Protein AF-A0A0S8FYS2-F1 (afdb_monomer_lite)

Organism: NCBI:txid1703774

pLDDT: mean 72.85, std 18.59, range [42.19, 98.19]

Radius of gyration: 43.65 Å; chains: 1; bounding box: 97×33×120 Å

Foldseek 3Di:
DFDFQFQPGKFWFQFFQVPPDPQKDFDCLQAQAFDDDDPDPDDDDDDDFDWDKDWDFDWDDWDKDWDADAWDQDDDDDDDDDDDPDDDFDGDTWGWDIDIWDIDTWGWDTDIDTWDGDPQAFKAWATGIMGGNDGGFFAWANIKDFDPDPAFFPQKHFAVPPPHHHPPRHGYGHHHVSGHTGDIDGDQKDFIDWDFDFTFTPDDDIDWDFRDWGPDWGDDPDDDTDGDDGDRDDTDDDDDDRDDTPGDDIDGDDMDGSDDDDDDTTMMGRNNNGRHHRD

Structure (mmCIF, N/CA/C/O backbone):
data_AF-A0A0S8FYS2-F1
#
_entry.id   AF-A0A0S8FYS2-F1
#
loop_
_atom_site.group_PDB
_atom_site.id
_atom_site.type_symbol
_atom_site.label_atom_id
_atom_site.label_alt_id
_atom_site.label_comp_id
_atom_site.label_asym_id
_atom_site.label_entity_id
_atom_site.label_seq_id
_atom_site.pdbx_PDB_ins_code
_atom_site.Cartn_x
_atom_site.Cartn_y
_atom_site.Cartn_z
_atom_sit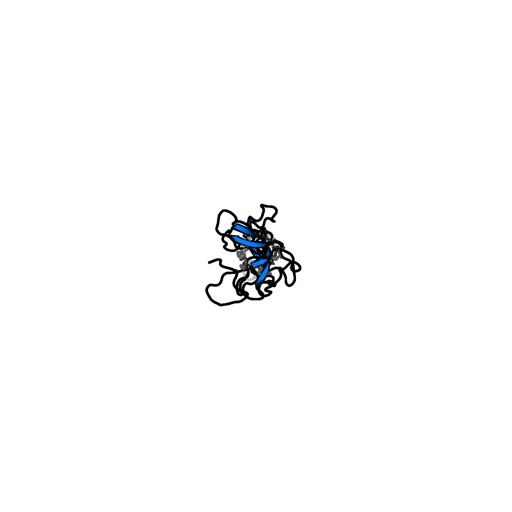e.occupancy
_atom_site.B_iso_or_equiv
_atom_site.auth_seq_id
_atom_site.auth_comp_id
_atom_site.auth_asym_id
_atom_site.auth_atom_id
_atom_site.pdbx_PDB_model_num
ATOM 1 N N . MET A 1 1 ? -32.074 6.984 21.075 1.00 46.22 1 MET A N 1
ATOM 2 C CA . MET A 1 1 ? -31.826 5.604 21.541 1.00 46.22 1 MET A CA 1
ATOM 3 C C . MET A 1 1 ? -30.323 5.420 21.499 1.00 46.22 1 MET A C 1
ATOM 5 O O . MET A 1 1 ? -29.725 5.932 20.567 1.00 46.22 1 MET A O 1
ATOM 9 N N . ALA A 1 2 ? -29.702 4.835 22.520 1.00 51.28 2 ALA A N 1
ATOM 10 C CA . ALA A 1 2 ? -28.255 4.618 22.503 1.00 51.28 2 ALA A CA 1
ATOM 11 C C . ALA A 1 2 ? -27.958 3.474 21.522 1.00 51.28 2 ALA A C 1
ATOM 13 O O . ALA A 1 2 ? -28.489 2.378 21.695 1.00 51.28 2 ALA A O 1
ATOM 14 N N . HIS A 1 3 ? -27.218 3.759 20.452 1.00 64.88 3 HIS A N 1
ATOM 15 C CA . HIS A 1 3 ? -26.936 2.800 19.388 1.00 64.88 3 HIS A CA 1
ATOM 16 C C . HIS A 1 3 ? -25.651 2.040 19.734 1.00 64.88 3 HIS A C 1
ATOM 18 O O . HIS A 1 3 ? -24.562 2.593 19.633 1.00 64.88 3 HIS A O 1
ATOM 24 N N . ALA A 1 4 ? -25.800 0.802 20.205 1.00 82.75 4 ALA A N 1
ATOM 25 C CA . ALA A 1 4 ? -24.701 -0.128 20.452 1.00 82.75 4 ALA A CA 1
ATOM 26 C C . ALA A 1 4 ? -24.109 -0.660 19.133 1.00 82.75 4 ALA A C 1
ATOM 28 O O . ALA A 1 4 ? -24.737 -0.552 18.077 1.00 82.75 4 ALA A O 1
ATOM 29 N N . VAL A 1 5 ? -22.916 -1.256 19.194 1.00 84.06 5 VAL A N 1
ATOM 30 C CA . VAL A 1 5 ? -22.348 -2.018 18.079 1.00 84.06 5 VAL A CA 1
ATOM 31 C C . VAL A 1 5 ? -23.194 -3.281 17.901 1.00 84.06 5 VAL A C 1
ATOM 33 O O . VAL A 1 5 ? -23.252 -4.093 18.830 1.00 84.06 5 VAL A O 1
ATOM 36 N N . PRO A 1 6 ? -23.864 -3.467 16.750 1.00 85.00 6 PRO A N 1
ATOM 37 C CA . PRO A 1 6 ? -24.673 -4.657 16.516 1.00 85.00 6 PRO A CA 1
ATOM 38 C C . PRO A 1 6 ? -23.793 -5.908 16.433 1.00 85.00 6 PRO A C 1
ATOM 40 O O . PRO A 1 6 ? -22.594 -5.801 16.182 1.00 85.00 6 PRO A O 1
ATOM 43 N N . THR A 1 7 ? -24.373 -7.104 16.565 1.00 85.50 7 THR A N 1
ATOM 44 C CA . THR A 1 7 ? -23.622 -8.378 16.438 1.00 85.50 7 THR A CA 1
ATOM 45 C C . THR A 1 7 ? -22.828 -8.487 15.124 1.00 85.50 7 THR A C 1
ATOM 47 O O . THR A 1 7 ? -21.744 -9.071 15.083 1.00 85.50 7 THR A O 1
ATOM 50 N N . ASP A 1 8 ? -23.318 -7.856 14.056 1.00 84.12 8 ASP A N 1
ATOM 51 C CA . ASP A 1 8 ? -22.654 -7.829 12.748 1.00 84.12 8 ASP A CA 1
ATOM 52 C C . ASP A 1 8 ? -21.673 -6.653 12.578 1.00 84.12 8 ASP A C 1
ATOM 54 O O . ASP A 1 8 ? -20.997 -6.542 11.555 1.00 84.12 8 ASP A O 1
ATOM 58 N N . GLY A 1 9 ? -21.560 -5.787 13.587 1.00 87.75 9 GLY A N 1
ATOM 59 C CA . GLY A 1 9 ? -20.628 -4.668 13.629 1.00 87.75 9 GLY A CA 1
ATOM 60 C C . GLY A 1 9 ? -19.186 -5.112 13.869 1.00 87.75 9 GLY A C 1
ATOM 61 O O . GLY A 1 9 ? -18.921 -6.205 14.379 1.00 87.75 9 GLY A O 1
ATOM 62 N N . ARG A 1 10 ? -18.239 -4.259 13.470 1.00 93.06 10 ARG A N 1
ATOM 63 C CA . ARG A 1 10 ? -16.796 -4.475 13.620 1.00 93.06 10 ARG A CA 1
ATOM 64 C C . ARG A 1 10 ? -16.147 -3.270 14.270 1.00 93.06 10 ARG A C 1
ATOM 66 O O . ARG A 1 10 ? -16.532 -2.140 13.988 1.00 93.06 10 ARG A O 1
ATOM 73 N N . VAL A 1 11 ? -15.176 -3.537 15.133 1.00 94.81 11 VAL A N 1
ATOM 74 C CA . VAL A 1 11 ? -14.424 -2.521 15.874 1.00 94.81 11 VAL A CA 1
ATOM 75 C C . VAL A 1 11 ? -12.934 -2.791 15.703 1.00 94.81 11 VAL A C 1
ATOM 77 O O . VAL A 1 11 ? -12.518 -3.947 15.586 1.00 94.81 11 VAL A O 1
ATOM 80 N N . PHE A 1 12 ? -12.131 -1.731 15.669 1.00 96.19 12 PHE A N 1
ATOM 81 C CA . PHE A 1 12 ? -10.683 -1.843 15.568 1.00 96.19 12 PHE A CA 1
ATOM 82 C C . PHE A 1 12 ? -10.067 -2.020 16.955 1.00 96.19 12 PHE A C 1
ATOM 84 O O . PHE A 1 12 ? -10.311 -1.238 17.871 1.00 96.19 12 PHE A O 1
ATOM 91 N N . TRP A 1 13 ? -9.237 -3.044 17.104 1.00 97.06 13 TRP A N 1
ATOM 92 C CA . TRP A 1 13 ? -8.490 -3.325 18.319 1.00 97.06 13 TRP A CA 1
ATOM 93 C C . TRP A 1 13 ? -6.993 -3.254 18.024 1.00 97.06 13 TRP A C 1
ATOM 95 O O . TRP A 1 13 ? -6.408 -4.151 17.419 1.00 97.06 13 TRP A O 1
ATOM 105 N N . ILE A 1 14 ? -6.371 -2.150 18.427 1.00 94.50 14 ILE A N 1
ATOM 106 C CA . ILE A 1 14 ? -4.949 -1.848 18.187 1.00 94.50 14 ILE A CA 1
ATOM 107 C C . ILE A 1 14 ? -4.017 -2.434 19.259 1.00 94.50 14 ILE A C 1
ATOM 109 O O . ILE A 1 14 ? -2.806 -2.257 19.195 1.00 94.50 14 ILE A O 1
ATOM 113 N N . ASN A 1 15 ? -4.579 -3.141 20.238 1.00 94.88 15 ASN A N 1
ATOM 114 C CA . ASN A 1 15 ? -3.849 -3.764 21.335 1.00 94.88 15 ASN A CA 1
ATOM 115 C C . ASN A 1 15 ? -3.544 -5.247 21.039 1.00 94.88 15 ASN A C 1
ATOM 117 O O . ASN A 1 15 ? -3.760 -5.758 19.936 1.00 94.88 15 ASN A O 1
ATOM 121 N N . THR A 1 16 ? -3.022 -5.959 22.038 1.00 96.81 16 THR A N 1
ATOM 122 C CA . THR A 1 16 ? -2.652 -7.374 21.892 1.00 96.81 16 THR A CA 1
ATOM 123 C C . THR A 1 16 ? -3.871 -8.279 21.699 1.00 96.81 16 THR A C 1
ATOM 125 O O . THR A 1 16 ? -4.954 -8.015 22.229 1.00 96.81 16 THR A O 1
ATOM 128 N N . ALA A 1 17 ? -3.689 -9.401 21.003 1.00 96.75 17 ALA A N 1
ATOM 129 C CA . ALA A 1 17 ? -4.718 -10.429 20.853 1.00 96.75 17 ALA A CA 1
ATOM 130 C C . ALA A 1 17 ? -5.109 -11.047 22.207 1.00 96.75 17 ALA A C 1
ATOM 132 O O . ALA A 1 17 ? -6.263 -11.410 22.425 1.00 96.75 17 ALA A O 1
ATOM 133 N N . ALA A 1 18 ? -4.160 -11.129 23.144 1.00 96.56 18 ALA A N 1
ATOM 134 C CA . ALA A 1 18 ? -4.396 -11.648 24.490 1.00 96.56 18 ALA A CA 1
ATOM 135 C C . ALA A 1 18 ? -5.250 -10.715 25.365 1.00 96.56 18 ALA A C 1
ATOM 137 O O . ALA A 1 18 ? -5.841 -11.173 26.341 1.00 96.56 18 ALA A O 1
ATOM 138 N N . SER A 1 19 ? -5.313 -9.424 25.028 1.00 96.56 19 SER A N 1
ATOM 139 C CA . SER A 1 19 ? -6.093 -8.422 25.756 1.00 96.56 19 SER A CA 1
ATOM 140 C C . SER A 1 19 ? -7.457 -8.145 25.127 1.00 96.56 19 SER A C 1
ATOM 142 O O . SER A 1 19 ? -8.108 -7.194 25.549 1.00 96.56 19 SER A O 1
ATOM 144 N N . ILE A 1 20 ? -7.894 -8.935 24.136 1.00 96.81 20 ILE A N 1
ATOM 145 C CA . ILE A 1 20 ? -9.235 -8.782 23.559 1.00 96.81 20 ILE A CA 1
ATOM 146 C C . ILE A 1 20 ? -10.281 -8.870 24.693 1.00 96.81 20 ILE A C 1
ATOM 148 O O . ILE A 1 20 ? -10.263 -9.835 25.466 1.00 96.81 20 ILE A O 1
ATOM 152 N N . PRO A 1 21 ? -11.176 -7.873 24.818 1.00 96.19 21 PRO A N 1
ATOM 153 C CA . PRO A 1 21 ? -12.160 -7.814 25.893 1.00 96.19 21 PRO A CA 1
ATOM 154 C C . PRO A 1 21 ? -13.127 -9.003 25.895 1.00 96.19 21 PRO A C 1
ATOM 156 O O . PRO A 1 21 ? -13.456 -9.579 24.859 1.00 96.19 21 PRO A O 1
ATOM 159 N N . SER A 1 22 ? -13.645 -9.354 27.073 1.00 94.81 22 SER A N 1
ATOM 160 C CA . SER A 1 22 ? -14.624 -10.439 27.195 1.00 94.81 22 SER A CA 1
ATOM 161 C C . SER A 1 22 ? -15.910 -10.135 26.417 1.00 94.81 22 SER A C 1
ATOM 163 O O . SER A 1 22 ? -16.465 -9.041 26.512 1.00 94.81 22 SER A O 1
ATOM 165 N N . GLY A 1 23 ? -16.421 -11.126 25.683 1.00 93.88 23 GLY A N 1
ATOM 166 C CA . GLY A 1 23 ? -17.602 -10.964 24.834 1.00 93.88 23 GLY A CA 1
ATOM 167 C C . GLY A 1 23 ? -17.292 -10.417 23.440 1.00 93.88 23 GLY A C 1
ATOM 168 O O . GLY A 1 23 ? -18.235 -10.100 22.711 1.00 93.88 23 GLY A O 1
ATOM 169 N N . TRP A 1 24 ? -16.007 -10.313 23.096 1.00 96.19 24 TRP A N 1
ATOM 170 C CA . TRP A 1 24 ? -15.505 -9.994 21.772 1.00 96.19 24 TRP A CA 1
ATOM 171 C C . TRP A 1 24 ? -14.557 -11.087 21.288 1.00 96.19 24 TRP A C 1
ATOM 173 O O . TRP A 1 24 ? -13.750 -11.618 22.050 1.00 96.19 24 TRP A O 1
ATOM 183 N N . SER A 1 25 ? -14.602 -11.348 19.987 1.00 96.06 25 SER A N 1
ATOM 184 C CA . SER A 1 25 ? -13.676 -12.247 19.305 1.00 96.06 25 SER A CA 1
ATOM 185 C C . SER A 1 25 ? -13.059 -11.565 18.096 1.00 96.06 25 SER A C 1
ATOM 187 O O . SER A 1 25 ? -13.688 -10.729 17.447 1.00 96.06 25 SER A O 1
ATOM 189 N N . ARG A 1 26 ? -11.836 -11.970 17.752 1.00 97.12 26 ARG A N 1
ATOM 190 C CA . ARG A 1 26 ? -11.202 -11.623 16.478 1.00 97.12 26 ARG A CA 1
ATOM 191 C C . ARG A 1 26 ? -12.042 -12.129 15.306 1.00 97.12 26 ARG A C 1
ATOM 193 O O . ARG A 1 26 ? -12.496 -13.273 15.311 1.00 97.12 26 ARG A O 1
ATOM 200 N N . ASP A 1 27 ? -12.202 -11.296 14.288 1.00 95.12 27 ASP A N 1
ATOM 201 C CA . ASP A 1 27 ? -12.746 -11.690 12.999 1.00 95.12 27 ASP A CA 1
ATOM 202 C C . ASP A 1 27 ? -11.613 -11.920 11.998 1.00 95.12 27 ASP A C 1
ATOM 204 O O . ASP A 1 27 ? -11.089 -10.983 11.401 1.00 95.12 27 ASP A O 1
ATOM 208 N N . THR A 1 28 ? -11.224 -13.185 11.846 1.00 94.88 28 THR A N 1
ATOM 209 C CA . THR A 1 28 ? -10.049 -13.599 11.064 1.00 94.88 28 THR A CA 1
ATOM 210 C C . THR A 1 28 ? -10.180 -13.341 9.567 1.00 94.88 28 THR A C 1
ATOM 212 O O . THR A 1 28 ? -9.178 -13.353 8.863 1.00 94.88 28 THR A O 1
ATOM 215 N N . ASP A 1 29 ? -11.395 -13.090 9.073 1.00 91.69 29 ASP A N 1
ATOM 216 C CA . ASP A 1 29 ? -11.647 -12.742 7.668 1.00 91.69 29 ASP A CA 1
ATOM 217 C C . ASP A 1 29 ? -10.961 -11.429 7.256 1.00 91.69 29 ASP A C 1
ATOM 219 O O . ASP A 1 29 ? -10.769 -11.180 6.068 1.00 91.69 29 ASP A O 1
ATOM 223 N N . PHE A 1 30 ? -10.601 -10.594 8.234 1.00 92.62 30 PHE A N 1
ATOM 224 C CA . PHE A 1 30 ? -9.922 -9.322 8.021 1.00 92.62 30 PHE A CA 1
ATOM 225 C C . PHE A 1 30 ? -8.430 -9.373 8.359 1.00 92.62 30 PHE A C 1
ATOM 227 O O . PHE A 1 30 ? -7.794 -8.325 8.424 1.00 92.62 30 PHE A O 1
ATOM 234 N N . ASP A 1 31 ? -7.862 -10.555 8.602 1.00 95.44 31 ASP A N 1
ATOM 235 C CA . ASP A 1 31 ? -6.434 -10.681 8.878 1.00 95.44 31 ASP A CA 1
ATOM 236 C C . ASP A 1 31 ? -5.617 -10.372 7.619 1.00 95.44 31 ASP A C 1
ATOM 238 O O . ASP A 1 31 ? -5.895 -10.896 6.544 1.00 95.44 31 ASP A O 1
ATOM 242 N N . ASP A 1 32 ? -4.592 -9.530 7.774 1.00 94.00 32 ASP A N 1
ATOM 243 C CA . ASP A 1 32 ? -3.645 -9.138 6.719 1.00 94.00 32 ASP A CA 1
ATOM 244 C C . ASP A 1 32 ? -4.272 -8.565 5.430 1.00 94.00 32 ASP A C 1
ATOM 246 O O . ASP A 1 32 ? -3.724 -8.707 4.341 1.00 94.00 32 ASP A O 1
ATOM 250 N N . VAL A 1 33 ? -5.423 -7.893 5.546 1.00 92.56 33 VAL A N 1
ATOM 251 C CA . VAL A 1 33 ? -6.090 -7.219 4.419 1.00 92.56 33 VAL A CA 1
ATOM 252 C C . VAL A 1 33 ? -6.487 -5.785 4.761 1.00 92.56 33 VAL A C 1
ATOM 254 O O . VAL A 1 33 ? -6.824 -5.468 5.905 1.00 92.56 33 VAL A O 1
ATOM 257 N N . TYR A 1 34 ? -6.446 -4.903 3.762 1.00 92.06 34 TYR A N 1
ATOM 258 C CA . TYR A 1 34 ? -7.001 -3.554 3.868 1.00 92.06 34 TYR A CA 1
ATOM 259 C C . TYR A 1 34 ? -8.529 -3.587 3.775 1.00 92.06 34 TYR A C 1
ATOM 261 O O . TYR A 1 34 ? -9.118 -4.406 3.067 1.00 92.06 34 TYR A O 1
ATOM 269 N N . LEU A 1 35 ? -9.181 -2.664 4.479 1.00 89.25 35 LEU A N 1
ATOM 270 C CA . LEU A 1 35 ? -10.635 -2.525 4.466 1.00 89.25 35 LEU A CA 1
ATOM 271 C C . LEU A 1 35 ? -11.069 -1.644 3.293 1.00 89.25 35 LEU A C 1
ATOM 273 O O . LEU A 1 35 ? -10.657 -0.489 3.191 1.00 89.25 35 LEU A O 1
ATOM 277 N N . GLN A 1 36 ? -11.958 -2.163 2.448 1.00 87.00 36 GLN A N 1
ATOM 278 C CA . GLN A 1 36 ? -12.595 -1.404 1.377 1.00 87.00 36 GLN A CA 1
ATOM 279 C C . GLN A 1 36 ? -14.115 -1.489 1.512 1.00 87.00 36 GLN A C 1
ATOM 281 O O . GLN A 1 36 ? -14.679 -2.569 1.687 1.00 87.00 36 GLN A O 1
ATOM 286 N N . GLY A 1 37 ? -14.784 -0.338 1.430 1.00 84.44 37 GLY A N 1
ATOM 287 C CA . GLY A 1 37 ? -16.240 -0.288 1.377 1.00 84.44 37 GLY A CA 1
ATOM 288 C C . GLY A 1 37 ? -16.764 -0.908 0.082 1.00 84.44 37 GLY A C 1
ATOM 289 O O . GLY A 1 37 ? -16.206 -0.690 -0.992 1.00 84.44 37 GLY A O 1
ATOM 290 N N . VAL A 1 38 ? -17.863 -1.644 0.188 1.00 85.06 38 VAL A N 1
ATOM 291 C CA . VAL A 1 38 ? -18.566 -2.245 -0.945 1.00 85.06 38 VAL A CA 1
ATOM 292 C C . VAL A 1 38 ? -19.971 -1.647 -1.048 1.00 85.06 38 VAL A C 1
ATOM 294 O O . VAL A 1 38 ? -20.543 -1.205 -0.052 1.00 85.06 38 VAL A O 1
ATOM 297 N N . THR A 1 39 ? -20.520 -1.571 -2.259 1.00 87.44 39 THR A N 1
ATOM 298 C CA . THR A 1 39 ? -21.848 -0.980 -2.513 1.00 87.44 39 THR A CA 1
ATOM 299 C C . THR A 1 39 ? -23.001 -1.986 -2.446 1.00 87.44 39 THR A C 1
ATOM 301 O O . THR A 1 39 ? -24.159 -1.592 -2.567 1.00 87.44 39 THR A O 1
ATOM 304 N N . ASP A 1 40 ? -22.696 -3.272 -2.295 1.00 85.25 40 ASP A N 1
ATOM 305 C CA . ASP A 1 40 ? -23.646 -4.383 -2.220 1.00 85.25 40 ASP A CA 1
ATOM 306 C C . ASP A 1 40 ? -23.318 -5.305 -1.026 1.00 85.25 40 ASP A C 1
ATOM 308 O O . ASP A 1 40 ? -22.578 -4.922 -0.121 1.00 85.25 40 ASP A O 1
ATOM 312 N N . ASP A 1 41 ? -23.920 -6.493 -0.970 1.00 77.19 41 ASP A N 1
ATOM 313 C CA . ASP A 1 41 ? -23.695 -7.485 0.087 1.00 77.19 41 ASP A CA 1
ATOM 314 C C . ASP A 1 41 ? -22.514 -8.426 -0.201 1.00 77.19 41 ASP A C 1
ATOM 316 O O . ASP A 1 41 ? -22.298 -9.395 0.538 1.00 77.19 41 ASP A O 1
ATOM 320 N N . SER A 1 42 ? -21.731 -8.161 -1.253 1.00 78.69 42 SER A N 1
ATOM 321 C CA . SER A 1 42 ? -20.603 -9.012 -1.596 1.00 78.69 42 SER A CA 1
ATOM 322 C C . SER A 1 42 ? -19.490 -8.881 -0.555 1.00 78.69 42 SER A C 1
ATOM 324 O O . SER A 1 42 ? -18.961 -7.811 -0.261 1.00 78.69 42 SER A O 1
ATOM 326 N N . ARG A 1 43 ? -19.135 -10.023 0.037 1.00 78.06 43 ARG A N 1
ATOM 327 C CA . ARG A 1 43 ? -17.954 -10.183 0.884 1.00 78.06 43 ARG A CA 1
ATOM 328 C C . ARG A 1 43 ? -16.902 -10.948 0.104 1.00 78.06 43 ARG A C 1
ATOM 330 O O . ARG A 1 43 ? -17.174 -12.035 -0.404 1.00 78.06 43 ARG A O 1
ATOM 337 N N . GLY A 1 44 ? -15.700 -10.402 0.045 1.00 80.31 44 GLY A N 1
ATOM 338 C CA . GLY A 1 44 ? -14.573 -11.051 -0.597 1.00 80.31 44 GLY A CA 1
ATOM 339 C C . GLY A 1 44 ? -13.294 -10.269 -0.380 1.00 80.31 44 GLY A C 1
ATOM 340 O O . GLY A 1 44 ? -13.319 -9.089 -0.036 1.00 80.31 44 GLY A O 1
ATOM 341 N N . THR A 1 45 ? -12.177 -10.948 -0.588 1.00 79.06 45 THR A N 1
ATOM 342 C CA . THR A 1 45 ? -10.882 -10.303 -0.743 1.00 79.06 45 THR A CA 1
ATOM 343 C C . THR A 1 45 ? -10.657 -10.012 -2.225 1.00 79.06 45 THR A C 1
ATOM 345 O O . THR A 1 45 ? -11.076 -10.770 -3.103 1.00 79.06 45 THR A O 1
ATOM 348 N N . GLY A 1 46 ? -10.029 -8.879 -2.506 1.00 76.69 46 GLY A N 1
ATOM 349 C CA . GLY A 1 46 ? -9.630 -8.461 -3.844 1.00 76.69 46 GLY A CA 1
ATOM 350 C C . GLY A 1 46 ? -8.237 -7.841 -3.803 1.00 76.69 46 GLY A C 1
ATOM 351 O O . GLY A 1 46 ? -7.619 -7.769 -2.744 1.00 76.69 46 GLY A O 1
ATOM 352 N N . GLY A 1 47 ? -7.754 -7.391 -4.958 1.00 74.50 47 GLY A N 1
ATOM 353 C CA . GLY A 1 47 ? -6.403 -6.847 -5.114 1.00 74.50 47 GLY A CA 1
ATOM 354 C C . GLY A 1 47 ? -5.442 -7.821 -5.798 1.00 74.50 47 GLY A C 1
ATOM 355 O O . GLY A 1 47 ? -5.812 -8.935 -6.172 1.00 74.50 47 GLY A O 1
ATOM 356 N N . GLY A 1 48 ? -4.211 -7.367 -6.016 1.00 64.50 48 GLY A N 1
ATOM 357 C CA . GLY A 1 48 ? -3.154 -8.138 -6.660 1.00 64.50 48 GLY A CA 1
ATOM 358 C C . GLY A 1 48 ? -1.863 -7.332 -6.759 1.00 64.50 48 GLY A C 1
ATOM 359 O O . GLY A 1 48 ? -1.886 -6.109 -6.629 1.00 64.50 48 GLY A O 1
ATOM 360 N N . ALA A 1 49 ? -0.753 -8.028 -6.999 1.00 63.97 49 ALA A N 1
ATOM 361 C CA . ALA A 1 49 ? 0.535 -7.390 -7.232 1.00 63.97 49 ALA A CA 1
ATOM 362 C C . ALA A 1 49 ? 0.456 -6.472 -8.462 1.00 63.97 49 ALA A C 1
ATOM 364 O O . ALA A 1 49 ? -0.073 -6.859 -9.510 1.00 63.97 49 ALA A O 1
ATOM 365 N N . HIS A 1 50 ? 0.996 -5.262 -8.336 1.00 64.44 50 HIS A N 1
ATOM 366 C CA . HIS A 1 50 ? 1.183 -4.355 -9.461 1.00 64.44 50 HIS A CA 1
ATOM 367 C C . HIS A 1 50 ? 2.597 -4.561 -10.013 1.00 64.44 50 HIS A C 1
ATOM 369 O O . HIS A 1 50 ? 3.575 -4.564 -9.270 1.00 64.44 50 HIS A O 1
ATOM 375 N N . ILE A 1 51 ? 2.709 -4.782 -11.321 1.00 64.50 51 ILE A N 1
ATOM 376 C CA . ILE A 1 51 ? 3.998 -4.937 -12.000 1.00 64.50 51 ILE A CA 1
ATOM 377 C C . ILE A 1 51 ? 4.037 -4.022 -13.217 1.00 64.50 51 ILE A C 1
ATOM 379 O O . ILE A 1 51 ? 3.053 -3.903 -13.950 1.00 64.50 51 ILE A O 1
ATOM 383 N N . HIS A 1 52 ? 5.187 -3.398 -13.446 1.00 62.25 52 HIS A N 1
ATOM 384 C CA . HIS A 1 52 ? 5.455 -2.650 -14.664 1.00 62.25 52 HIS A CA 1
ATOM 385 C C . HIS A 1 52 ? 6.360 -3.478 -15.575 1.00 62.25 52 HIS A C 1
ATOM 387 O O . HIS A 1 52 ? 7.387 -4.005 -15.153 1.00 62.25 52 HIS A O 1
ATOM 393 N N . THR A 1 53 ? 5.981 -3.585 -16.844 1.00 61.34 53 THR A N 1
ATOM 394 C CA . THR A 1 53 ? 6.845 -4.131 -17.894 1.00 61.34 53 THR A CA 1
ATOM 395 C C . THR A 1 53 ? 7.104 -3.018 -18.893 1.00 61.34 53 THR A C 1
ATOM 397 O O . THR A 1 53 ? 6.154 -2.452 -19.437 1.00 61.34 53 THR A O 1
ATOM 400 N N . GLN A 1 54 ? 8.373 -2.691 -19.125 1.00 63.84 54 GLN A N 1
ATOM 401 C CA . GLN A 1 54 ? 8.767 -1.790 -20.199 1.00 63.84 54 GLN A CA 1
ATOM 402 C C . GLN A 1 54 ? 9.223 -2.625 -21.396 1.00 63.84 54 GLN A C 1
ATOM 404 O O . GLN A 1 54 ? 9.851 -3.668 -21.243 1.00 63.84 54 GLN A O 1
ATOM 409 N N . ASN A 1 55 ? 8.871 -2.172 -22.595 1.00 60.31 55 ASN A N 1
ATOM 410 C CA . ASN A 1 55 ? 9.408 -2.715 -23.832 1.00 60.31 55 ASN A CA 1
ATOM 411 C C . ASN A 1 55 ? 9.746 -1.543 -24.754 1.00 60.31 55 ASN A C 1
ATOM 413 O O . ASN A 1 55 ? 8.872 -0.717 -25.040 1.00 60.31 55 ASN A O 1
ATOM 417 N N . HIS A 1 56 ? 10.991 -1.455 -25.208 1.00 56.41 56 HIS A N 1
ATOM 418 C CA . HIS A 1 56 ? 11.414 -0.489 -26.216 1.00 56.41 56 HIS A CA 1
ATOM 419 C C . HIS A 1 56 ? 12.264 -1.181 -27.274 1.00 56.41 56 HIS A C 1
ATOM 421 O O . HIS A 1 56 ? 13.006 -2.113 -26.994 1.00 56.41 56 HIS A O 1
ATOM 427 N N . ALA A 1 57 ? 12.144 -0.691 -28.506 1.00 56.97 57 ALA A N 1
ATOM 428 C CA . ALA A 1 57 ? 12.918 -1.170 -29.640 1.00 56.97 57 ALA A CA 1
ATOM 429 C C . ALA A 1 57 ? 13.882 -0.068 -30.087 1.00 56.97 57 ALA A C 1
ATOM 431 O O . ALA A 1 57 ? 13.464 1.072 -30.326 1.00 56.97 57 ALA A O 1
ATOM 432 N N . LEU A 1 58 ? 15.162 -0.402 -30.232 1.00 59.41 58 LEU A N 1
ATOM 433 C CA . LEU A 1 58 ? 16.155 0.486 -30.832 1.00 59.41 58 LEU A CA 1
ATOM 434 C C . LEU A 1 58 ? 16.247 0.218 -32.336 1.00 59.41 58 LEU A C 1
ATOM 436 O O . LEU A 1 58 ? 16.496 -0.902 -32.778 1.00 59.41 58 LEU A O 1
ATOM 440 N N . ILE A 1 59 ? 16.085 1.273 -33.138 1.00 53.78 59 ILE A N 1
ATOM 441 C CA . ILE A 1 59 ? 16.256 1.210 -34.593 1.00 53.78 59 ILE A CA 1
ATOM 442 C C . ILE A 1 59 ? 17.563 1.917 -34.951 1.00 53.78 59 ILE A C 1
ATOM 444 O O . ILE A 1 59 ? 17.653 3.144 -34.889 1.00 53.78 59 ILE A O 1
ATOM 448 N N . GLY A 1 60 ? 18.573 1.145 -35.356 1.00 55.53 60 GLY A N 1
ATOM 449 C CA . GLY A 1 60 ? 19.802 1.686 -35.928 1.00 55.53 60 GLY A CA 1
ATOM 450 C C . GLY A 1 60 ? 19.549 2.291 -37.312 1.00 55.53 60 GLY A C 1
ATOM 451 O O . GLY A 1 60 ? 18.852 1.710 -38.148 1.00 55.53 60 GLY A O 1
ATOM 452 N N . VAL A 1 61 ? 20.122 3.466 -37.587 1.00 54.16 61 VAL A N 1
ATOM 453 C CA . VAL A 1 61 ? 20.032 4.089 -38.917 1.00 54.16 61 VAL A CA 1
ATOM 454 C C . VAL A 1 61 ? 21.032 3.413 -39.853 1.00 54.16 61 VAL A C 1
ATOM 456 O O . VAL A 1 61 ? 22.239 3.417 -39.608 1.00 54.16 61 VAL A O 1
ATOM 459 N N . ALA A 1 62 ? 20.527 2.844 -40.949 1.00 57.62 62 ALA A N 1
ATOM 460 C CA . ALA A 1 62 ? 21.360 2.260 -41.993 1.00 57.62 62 ALA A CA 1
ATOM 461 C C . ALA A 1 62 ? 22.330 3.310 -42.559 1.00 57.62 62 ALA A C 1
ATOM 463 O O . ALA A 1 62 ? 21.940 4.440 -42.861 1.00 57.62 62 ALA A O 1
ATOM 464 N N . HIS A 1 63 ? 23.590 2.927 -42.748 1.00 55.91 63 HIS A N 1
ATOM 465 C CA . HIS A 1 63 ? 24.589 3.777 -43.388 1.00 55.91 63 HIS A CA 1
ATOM 466 C C . HIS A 1 63 ? 25.319 3.025 -44.507 1.00 55.91 63 HIS A C 1
ATOM 468 O O . HIS A 1 63 ? 25.124 1.826 -44.723 1.00 55.91 63 HIS A O 1
ATOM 474 N N . THR A 1 64 ? 26.108 3.761 -45.290 1.00 59.75 64 THR A N 1
ATOM 475 C CA . THR A 1 64 ? 26.860 3.235 -46.438 1.00 59.75 64 THR A CA 1
ATOM 476 C C . THR A 1 64 ? 28.265 3.802 -46.459 1.00 59.75 64 THR A C 1
ATOM 478 O O . THR A 1 64 ? 28.448 4.987 -46.175 1.00 59.75 64 THR A O 1
ATOM 481 N N . HIS A 1 65 ? 29.231 3.008 -46.916 1.00 59.16 65 HIS A N 1
ATOM 482 C CA . HIS A 1 65 ? 30.574 3.491 -47.213 1.00 59.16 65 HIS A CA 1
ATOM 483 C C . HIS A 1 65 ? 30.737 3.685 -48.723 1.00 59.16 65 HIS A C 1
ATOM 485 O O . HIS A 1 65 ? 30.411 2.811 -49.531 1.00 59.16 65 HIS A O 1
ATOM 491 N N . SER A 1 66 ? 31.244 4.855 -49.110 1.00 60.16 66 SER A N 1
ATOM 492 C CA . SER A 1 66 ? 31.581 5.156 -50.503 1.00 60.16 66 SER A CA 1
ATOM 493 C C . SER A 1 66 ? 33.062 4.887 -50.738 1.00 60.16 66 SER A C 1
ATOM 495 O O . SER A 1 66 ? 33.906 5.514 -50.102 1.00 60.16 66 SER A O 1
ATOM 497 N N . VAL A 1 67 ? 33.382 3.986 -51.669 1.00 61.94 67 VAL A N 1
ATOM 498 C CA . VAL A 1 67 ? 34.758 3.737 -52.112 1.00 61.94 67 VAL A CA 1
ATOM 499 C C . VAL A 1 67 ? 34.905 4.258 -53.538 1.00 61.94 67 VAL A C 1
ATOM 501 O O . VAL A 1 67 ? 34.137 3.898 -54.432 1.00 61.94 67 VAL A O 1
ATOM 504 N N . SER A 1 68 ? 35.898 5.116 -53.768 1.00 57.69 68 SER A N 1
ATOM 505 C CA . SER A 1 68 ? 36.227 5.618 -55.101 1.00 57.69 68 SER A CA 1
ATOM 506 C C . SER A 1 68 ? 37.704 5.391 -55.419 1.00 57.69 68 SER A C 1
ATOM 508 O O . SER A 1 68 ? 38.582 5.593 -54.583 1.00 57.69 68 SER A O 1
ATOM 510 N N . GLY A 1 69 ? 37.974 4.938 -56.645 1.00 53.84 69 GLY A N 1
ATOM 511 C CA . GLY A 1 69 ? 39.316 4.864 -57.215 1.00 53.84 69 GLY A CA 1
ATOM 512 C C . GLY A 1 69 ? 39.464 5.923 -58.302 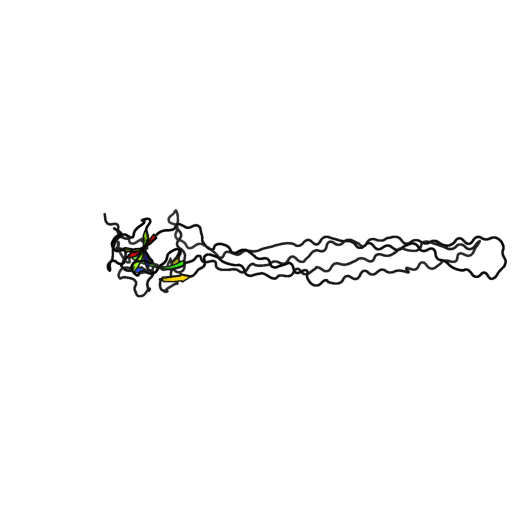1.00 53.84 69 GLY A C 1
ATOM 513 O O . GLY A 1 69 ? 38.645 5.983 -59.218 1.00 53.84 69 GLY A O 1
ATOM 514 N N . ALA A 1 70 ? 40.493 6.765 -58.215 1.00 53.25 70 ALA A N 1
ATOM 515 C CA . ALA A 1 70 ? 40.790 7.737 -59.264 1.00 53.25 70 ALA A CA 1
ATOM 516 C C . ALA A 1 70 ? 41.441 7.048 -60.475 1.00 53.25 70 ALA A C 1
ATOM 518 O O . ALA A 1 70 ? 42.286 6.167 -60.320 1.00 53.25 70 ALA A O 1
ATOM 519 N N . SER A 1 71 ? 41.079 7.467 -61.691 1.00 52.16 71 SER A N 1
ATOM 520 C CA . SER A 1 71 ? 41.764 7.029 -62.911 1.00 52.16 71 SER A CA 1
ATOM 521 C C . SER A 1 71 ? 43.201 7.541 -62.920 1.00 52.16 71 SER A C 1
ATOM 523 O O . SER A 1 71 ? 43.430 8.740 -62.749 1.00 52.16 71 SER A O 1
ATOM 525 N N . VAL A 1 72 ? 44.159 6.657 -63.184 1.00 51.38 72 VAL A N 1
ATOM 526 C CA . VAL A 1 72 ? 45.564 7.032 -63.367 1.00 51.38 72 VAL A CA 1
ATOM 527 C C . VAL A 1 72 ? 45.951 6.916 -64.836 1.00 51.38 72 VAL A C 1
ATOM 529 O O . VAL A 1 72 ? 45.589 5.959 -65.520 1.00 51.38 72 VAL A O 1
ATOM 532 N N . THR A 1 73 ? 46.718 7.889 -65.326 1.00 49.19 73 THR A N 1
ATOM 533 C CA . THR A 1 73 ? 47.393 7.786 -66.623 1.00 49.19 73 THR A CA 1
ATOM 534 C C . THR A 1 73 ? 48.716 7.054 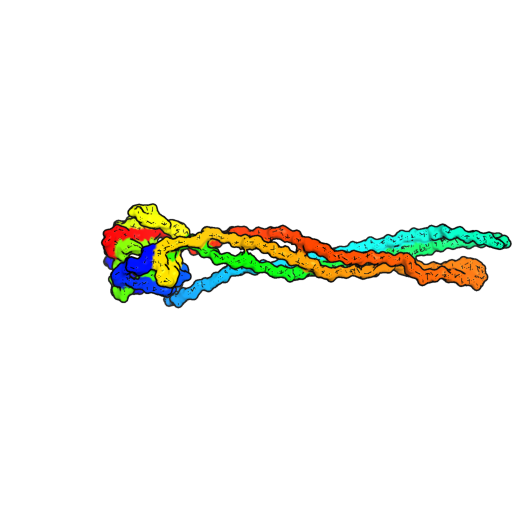-66.398 1.00 49.19 73 THR A C 1
ATOM 536 O O . THR A 1 73 ? 49.618 7.631 -65.787 1.00 49.19 73 THR A O 1
ATOM 539 N N . PRO A 1 74 ? 48.876 5.795 -66.838 1.00 50.91 74 PRO A N 1
ATOM 540 C CA . PRO A 1 74 ? 50.140 5.098 -66.690 1.00 50.91 74 PRO A CA 1
ATOM 541 C C . PRO A 1 74 ? 51.204 5.758 -67.575 1.00 50.91 74 PRO A C 1
ATOM 543 O O . PRO A 1 74 ? 51.067 5.844 -68.795 1.00 50.91 74 PRO A O 1
ATOM 546 N N . GLY A 1 75 ? 52.291 6.210 -66.951 1.00 46.12 75 GLY A N 1
ATOM 547 C CA . GLY A 1 75 ? 53.511 6.607 -67.644 1.00 46.12 75 GLY A CA 1
ATOM 548 C C . GLY A 1 75 ? 54.381 5.382 -67.894 1.00 46.12 75 GLY A C 1
ATOM 549 O O . GLY A 1 75 ? 55.254 5.079 -67.088 1.00 46.12 75 GLY A O 1
ATOM 550 N N . PHE A 1 76 ? 54.145 4.648 -68.982 1.00 46.66 76 PHE A N 1
ATOM 551 C CA . PHE A 1 76 ? 55.077 3.604 -69.409 1.00 46.66 76 PHE A CA 1
ATOM 552 C C . PHE A 1 76 ? 56.092 4.160 -70.413 1.00 46.66 76 PHE A C 1
ATOM 554 O O . PHE A 1 76 ? 55.738 4.795 -71.406 1.00 46.66 76 PHE A O 1
ATOM 561 N N . THR A 1 77 ? 57.371 3.875 -70.174 1.00 42.19 77 THR A N 1
ATOM 562 C CA . THR A 1 77 ? 58.463 4.171 -71.107 1.00 42.19 77 THR A CA 1
ATOM 563 C C . THR A 1 77 ? 58.711 2.945 -71.977 1.00 42.19 77 THR A C 1
ATOM 565 O O . THR A 1 77 ? 59.206 1.928 -71.495 1.00 42.19 77 THR A O 1
ATOM 568 N N . ILE A 1 78 ? 58.394 3.021 -73.272 1.00 47.03 78 ILE A N 1
ATOM 569 C CA . ILE A 1 78 ? 58.800 1.989 -74.235 1.00 47.03 78 ILE A CA 1
ATOM 570 C C . ILE A 1 78 ? 60.192 2.342 -74.763 1.00 47.03 78 ILE A C 1
ATOM 572 O O . ILE A 1 78 ? 60.345 3.242 -75.590 1.00 47.03 78 ILE A O 1
ATOM 576 N N . THR A 1 79 ? 61.214 1.607 -74.328 1.00 42.53 79 THR A N 1
ATOM 577 C CA . THR A 1 79 ? 62.559 1.709 -74.913 1.00 42.53 79 THR A CA 1
ATOM 578 C C . THR A 1 79 ? 62.581 0.985 -76.261 1.00 42.53 79 THR A C 1
ATOM 580 O O . THR A 1 79 ? 62.552 -0.244 -76.326 1.00 42.53 79 THR A O 1
ATOM 583 N N . ARG A 1 80 ? 62.609 1.747 -77.360 1.00 53.34 80 ARG A N 1
ATOM 584 C CA . ARG A 1 80 ? 62.625 1.214 -78.735 1.00 53.34 80 ARG A CA 1
ATOM 585 C C . ARG A 1 80 ? 64.023 0.705 -79.107 1.00 53.34 80 ARG A C 1
ATOM 587 O O . ARG A 1 80 ? 65.014 1.363 -78.812 1.00 53.34 80 ARG A O 1
ATOM 594 N N . LYS A 1 81 ? 64.101 -0.422 -79.826 1.00 42.62 81 LYS A N 1
ATOM 595 C CA . LYS A 1 81 ? 65.352 -0.964 -80.400 1.00 42.62 81 LYS A CA 1
ATOM 596 C C . LYS A 1 81 ? 65.412 -0.963 -81.941 1.00 42.62 81 LYS A C 1
ATOM 598 O O . LYS A 1 81 ? 66.248 -1.663 -82.499 1.00 42.62 81 LYS A O 1
ATOM 603 N N . SER A 1 82 ? 64.586 -0.184 -82.650 1.00 48.62 82 SER A N 1
ATOM 604 C CA . SER A 1 82 ? 64.726 -0.045 -84.115 1.00 48.62 82 SER A CA 1
ATOM 605 C C . SER A 1 82 ? 64.056 1.200 -84.722 1.00 48.62 82 SER A C 1
ATOM 607 O O . SER A 1 82 ? 63.111 1.774 -84.176 1.00 48.62 82 SER A O 1
ATOM 609 N N . ASN A 1 83 ? 64.611 1.617 -85.864 1.00 49.84 83 ASN A N 1
ATOM 610 C CA . ASN A 1 83 ? 64.395 2.845 -86.631 1.00 49.84 83 ASN A CA 1
ATOM 611 C C . ASN A 1 83 ? 63.231 2.737 -87.637 1.00 49.84 83 ASN A C 1
ATOM 613 O O . ASN A 1 83 ? 63.440 2.509 -88.823 1.00 49.84 83 ASN A O 1
ATOM 617 N N . ILE A 1 84 ? 61.998 2.971 -87.188 1.00 49.12 84 ILE A N 1
ATOM 618 C CA . ILE A 1 84 ? 60.864 3.228 -88.093 1.00 49.12 84 ILE A CA 1
ATOM 619 C C . ILE A 1 84 ? 60.230 4.569 -87.712 1.00 49.12 84 ILE A C 1
ATOM 621 O O . ILE A 1 84 ? 59.753 4.756 -86.587 1.00 49.12 84 ILE A O 1
ATOM 625 N N . PHE A 1 85 ? 60.294 5.510 -88.657 1.00 48.34 85 PHE A N 1
ATOM 626 C CA . PHE A 1 85 ? 59.789 6.876 -88.551 1.00 48.34 85 PHE A CA 1
ATOM 627 C C . PHE A 1 85 ? 58.255 6.906 -88.473 1.00 48.34 85 PHE A C 1
ATOM 629 O O . PHE A 1 85 ? 57.581 6.260 -89.268 1.00 48.34 85 PHE A O 1
ATOM 636 N N . GLY A 1 86 ? 57.720 7.722 -87.556 1.00 52.78 86 GLY A N 1
ATOM 637 C CA . GLY A 1 86 ? 56.386 8.317 -87.711 1.00 52.78 86 GLY A CA 1
ATOM 638 C C . GLY A 1 86 ? 55.176 7.632 -87.066 1.00 52.78 86 GLY A C 1
ATOM 639 O O . GLY A 1 86 ? 54.066 7.887 -87.515 1.00 52.78 86 GLY A O 1
ATOM 640 N N . SER A 1 87 ? 55.325 6.813 -86.021 1.00 49.72 87 SER A N 1
ATOM 641 C CA . SER A 1 87 ? 54.156 6.266 -85.299 1.00 49.72 87 SER A CA 1
ATOM 642 C C . SER A 1 87 ? 53.949 6.949 -83.946 1.00 49.72 87 SER A C 1
ATOM 644 O O . SER A 1 87 ? 54.824 6.890 -83.080 1.00 49.72 87 SER A O 1
ATOM 646 N N . THR A 1 88 ? 52.773 7.548 -83.750 1.00 45.91 88 THR A N 1
ATOM 647 C CA . THR A 1 88 ? 52.300 8.037 -82.448 1.00 45.91 88 THR A CA 1
ATOM 648 C C . THR A 1 88 ? 51.861 6.844 -81.601 1.00 45.91 88 THR A C 1
ATOM 650 O O . THR A 1 88 ? 50.958 6.106 -81.992 1.00 45.91 88 THR A O 1
ATOM 653 N N . VAL A 1 89 ? 52.488 6.638 -80.443 1.00 49.56 89 VAL A N 1
ATOM 654 C CA . VAL A 1 89 ? 51.974 5.711 -79.424 1.00 49.56 89 VAL A CA 1
ATOM 655 C C . VAL A 1 89 ? 50.994 6.506 -78.573 1.00 49.56 89 VAL A C 1
ATOM 657 O O . VAL A 1 89 ? 51.381 7.497 -77.960 1.00 49.56 89 VAL A O 1
ATOM 660 N N . SER A 1 90 ? 49.720 6.120 -78.572 1.00 48.62 90 SER A N 1
ATOM 661 C CA . SER A 1 90 ? 48.737 6.738 -77.683 1.00 48.62 90 SER A CA 1
ATOM 662 C C . SER A 1 90 ? 48.889 6.139 -76.283 1.00 48.62 90 SER A C 1
ATOM 664 O O . SER A 1 90 ? 48.935 4.915 -76.140 1.00 48.62 90 SER A O 1
ATOM 666 N N . ALA A 1 91 ? 49.029 6.993 -75.267 1.00 48.66 91 ALA A N 1
ATOM 667 C CA . ALA A 1 91 ? 49.065 6.565 -73.874 1.00 48.66 91 ALA A CA 1
ATOM 668 C C . ALA A 1 91 ? 47.713 5.947 -73.491 1.00 48.66 91 ALA A C 1
ATOM 670 O O . ALA A 1 91 ? 46.656 6.495 -73.802 1.00 48.66 91 ALA A O 1
ATOM 671 N N . LEU A 1 92 ? 47.757 4.790 -72.832 1.00 52.06 92 LEU A N 1
ATOM 672 C CA . LEU A 1 92 ? 46.567 4.036 -72.464 1.00 52.06 92 LEU A CA 1
ATOM 673 C C . LEU A 1 92 ? 45.960 4.604 -71.183 1.00 52.06 92 LEU A C 1
ATOM 675 O O . LEU A 1 92 ? 46.458 4.321 -70.099 1.00 52.06 92 LEU A O 1
ATOM 679 N N . THR A 1 93 ? 44.870 5.357 -71.281 1.00 48.25 93 THR A N 1
ATOM 680 C CA . THR A 1 93 ? 44.049 5.660 -70.104 1.00 48.25 93 THR A CA 1
ATOM 681 C C . THR A 1 93 ? 43.205 4.432 -69.764 1.00 48.25 93 THR A C 1
ATOM 683 O O . THR A 1 93 ? 42.603 3.818 -70.647 1.00 48.25 93 THR A O 1
ATOM 686 N N . HIS A 1 94 ? 43.149 4.066 -68.487 1.00 49.53 94 HIS A N 1
ATOM 687 C CA . HIS A 1 94 ? 42.134 3.145 -67.985 1.00 49.53 94 HIS A CA 1
ATOM 688 C C . HIS A 1 94 ? 41.437 3.779 -66.782 1.00 49.53 94 HIS A C 1
ATOM 690 O O . HIS A 1 94 ? 42.017 4.606 -66.075 1.00 49.53 94 HIS A O 1
ATOM 696 N N . GLY A 1 95 ? 40.161 3.443 -66.618 1.00 53.06 95 GLY A N 1
ATOM 697 C CA . GLY A 1 95 ? 39.318 3.947 -65.543 1.00 53.06 95 GLY A CA 1
ATOM 698 C C . GLY A 1 95 ? 38.978 2.851 -64.544 1.00 53.06 95 GLY A C 1
ATOM 699 O O . GLY A 1 95 ? 39.031 1.666 -64.869 1.00 53.06 95 GLY A O 1
ATOM 700 N N . HIS A 1 96 ? 38.590 3.276 -63.347 1.00 53.16 96 HIS A N 1
ATOM 701 C CA . HIS A 1 96 ? 37.892 2.447 -62.373 1.00 53.16 96 HIS A CA 1
ATOM 702 C C . HIS A 1 96 ? 36.435 2.911 -62.312 1.00 53.16 96 HIS A C 1
ATOM 704 O O . HIS A 1 96 ? 36.158 4.104 -62.449 1.00 53.16 96 HIS A O 1
ATOM 710 N N . ASN A 1 97 ? 35.498 1.992 -62.103 1.00 52.66 97 ASN A N 1
ATOM 711 C CA . ASN A 1 97 ? 34.158 2.354 -61.653 1.00 52.66 97 ASN A CA 1
ATOM 712 C C . ASN A 1 97 ? 34.187 2.603 -60.135 1.00 52.66 97 ASN A C 1
ATOM 714 O O . ASN A 1 97 ? 34.871 1.901 -59.391 1.00 52.66 97 ASN A O 1
ATOM 718 N N . ALA A 1 98 ? 33.448 3.614 -59.680 1.00 55.72 98 ALA A N 1
ATOM 719 C CA . ALA A 1 98 ? 33.139 3.761 -58.264 1.00 55.72 98 ALA A CA 1
ATOM 720 C C . ALA A 1 98 ? 32.035 2.763 -57.900 1.00 55.72 98 ALA A C 1
ATOM 722 O O . ALA A 1 98 ? 31.070 2.608 -58.652 1.00 55.72 98 ALA A O 1
ATOM 723 N N . SER A 1 99 ? 32.183 2.113 -56.751 1.00 56.97 99 SER A N 1
ATOM 724 C CA . SER A 1 99 ? 31.215 1.154 -56.226 1.00 56.97 99 SER A CA 1
ATOM 725 C C . SER A 1 99 ? 30.873 1.572 -54.798 1.00 56.97 99 SER A C 1
ATOM 727 O O . SER A 1 99 ? 31.766 1.748 -53.969 1.00 56.97 99 SER A O 1
ATOM 729 N N . THR A 1 100 ? 29.587 1.745 -54.509 1.00 56.53 100 THR A N 1
ATOM 730 C CA . THR A 1 100 ? 29.097 1.958 -53.141 1.00 56.53 100 THR A CA 1
ATOM 731 C C . THR A 1 100 ? 28.813 0.597 -52.516 1.00 56.53 100 THR A C 1
ATOM 733 O O . THR A 1 100 ? 28.287 -0.286 -53.199 1.00 56.53 100 THR A O 1
ATOM 736 N N . SER A 1 101 ? 29.164 0.402 -51.242 1.00 58.12 101 SER A N 1
ATOM 737 C CA . SER A 1 101 ? 28.787 -0.825 -50.535 1.00 58.12 101 SER A CA 1
ATOM 738 C C . SER A 1 101 ? 27.261 -0.965 -50.482 1.00 58.12 101 SER A C 1
ATOM 740 O O . SER A 1 101 ? 26.535 0.033 -50.509 1.00 58.12 101 SER A O 1
ATOM 742 N N . ALA A 1 102 ? 26.759 -2.194 -50.354 1.00 55.66 102 ALA A N 1
ATOM 743 C CA . ALA A 1 102 ? 25.360 -2.391 -49.985 1.00 55.66 102 ALA A CA 1
ATOM 744 C C . ALA A 1 102 ? 25.080 -1.716 -48.628 1.00 55.66 102 ALA A C 1
ATOM 746 O O . ALA A 1 102 ? 25.947 -1.710 -47.749 1.00 55.66 102 ALA A O 1
ATOM 747 N N . SER A 1 103 ? 23.892 -1.128 -48.482 1.00 53.81 103 SER A N 1
ATOM 748 C CA . SER A 1 103 ? 23.394 -0.659 -47.189 1.00 53.81 103 SER A CA 1
ATOM 749 C C . SER A 1 103 ? 22.670 -1.812 -46.508 1.00 53.81 103 SER A C 1
ATOM 751 O O . SER A 1 103 ? 21.820 -2.448 -47.131 1.00 53.81 103 SER A O 1
ATOM 753 N N . THR A 1 104 ? 23.003 -2.063 -45.248 1.00 56.03 104 THR A N 1
ATOM 754 C CA . THR A 1 104 ? 22.282 -3.003 -44.390 1.00 56.03 104 THR A CA 1
ATOM 755 C C . THR A 1 104 ? 21.670 -2.208 -43.248 1.00 56.03 104 THR A C 1
ATOM 757 O O . THR A 1 104 ? 22.342 -1.376 -42.637 1.00 56.03 104 THR A O 1
ATOM 760 N N . THR A 1 105 ? 20.393 -2.453 -42.966 1.00 55.19 105 THR A N 1
ATOM 761 C CA . THR A 1 105 ? 19.762 -1.978 -41.735 1.00 55.19 105 THR A CA 1
ATOM 762 C C . THR A 1 105 ? 20.318 -2.787 -40.573 1.00 55.19 105 THR A C 1
ATOM 764 O O . THR A 1 105 ? 20.185 -4.010 -40.557 1.00 55.19 105 THR A O 1
ATOM 767 N N . ILE A 1 106 ? 20.948 -2.110 -39.617 1.00 58.84 106 ILE A N 1
ATOM 768 C CA . ILE A 1 106 ? 21.357 -2.725 -38.355 1.00 58.84 106 ILE A CA 1
ATOM 769 C C . ILE A 1 106 ? 20.100 -2.849 -37.493 1.00 58.84 106 ILE A C 1
ATOM 771 O O . ILE A 1 106 ? 19.351 -1.883 -37.343 1.00 58.84 106 ILE A O 1
ATOM 775 N N . THR A 1 107 ? 19.845 -4.047 -36.977 1.00 55.59 107 THR A N 1
ATOM 776 C CA . THR A 1 107 ? 18.744 -4.299 -36.039 1.00 55.59 107 THR A CA 1
ATOM 777 C C . THR A 1 107 ? 19.384 -4.701 -34.724 1.00 55.59 107 THR A C 1
ATOM 779 O O . THR A 1 107 ? 20.080 -5.708 -34.709 1.00 55.59 107 THR A O 1
ATOM 782 N N . TYR A 1 108 ? 19.192 -3.946 -33.648 1.00 62.56 108 TYR A N 1
ATOM 783 C CA . TYR A 1 108 ? 19.611 -4.404 -32.322 1.00 62.56 108 TYR A CA 1
ATOM 784 C C . TYR A 1 108 ? 18.711 -5.566 -31.889 1.00 62.56 108 TYR A C 1
ATOM 786 O O . TYR A 1 108 ? 17.586 -5.684 -32.383 1.00 62.56 108 TYR A O 1
ATOM 794 N N . ALA A 1 109 ? 19.205 -6.470 -31.043 1.00 59.19 109 ALA A N 1
ATOM 795 C CA . ALA A 1 109 ? 18.299 -7.429 -30.423 1.00 59.19 109 ALA A CA 1
ATOM 796 C C . ALA A 1 109 ? 17.302 -6.663 -29.541 1.00 59.19 109 ALA A C 1
ATOM 798 O O . ALA A 1 109 ? 17.706 -5.757 -28.817 1.00 59.19 109 ALA A O 1
ATOM 799 N N . ASP A 1 110 ? 16.017 -7.018 -29.614 1.00 57.25 110 ASP A N 1
ATOM 800 C CA . ASP A 1 110 ? 15.056 -6.555 -28.616 1.00 57.25 110 ASP A CA 1
ATOM 801 C C . ASP A 1 110 ? 15.464 -7.175 -27.274 1.00 57.25 110 ASP A C 1
ATOM 803 O O . ASP A 1 110 ? 15.534 -8.404 -27.166 1.00 57.25 110 ASP A O 1
ATOM 807 N N . ASP A 1 111 ? 15.730 -6.340 -26.272 1.00 58.16 111 ASP A N 1
ATOM 808 C CA . ASP A 1 111 ? 15.880 -6.791 -24.894 1.00 58.16 111 ASP A CA 1
ATOM 809 C C . ASP A 1 111 ? 14.701 -6.299 -24.057 1.00 58.16 111 ASP A C 1
ATOM 811 O O . ASP A 1 111 ? 14.233 -5.166 -24.195 1.00 58.16 111 ASP A O 1
ATOM 815 N N . SER A 1 112 ? 14.182 -7.184 -23.212 1.00 60.59 112 SER A N 1
ATOM 816 C CA . SER A 1 112 ? 13.054 -6.883 -22.339 1.00 60.59 112 SER A CA 1
ATOM 817 C C . SER A 1 112 ? 13.549 -6.744 -20.915 1.00 60.59 112 SER A C 1
ATOM 819 O O . SER A 1 112 ? 14.072 -7.704 -20.348 1.00 60.59 112 SER A O 1
ATOM 821 N N . THR A 1 113 ? 13.300 -5.591 -20.306 1.00 60.47 113 THR A N 1
ATOM 822 C CA . THR A 1 113 ? 13.590 -5.374 -18.894 1.00 60.47 113 THR A CA 1
ATOM 823 C C . THR A 1 113 ? 12.321 -5.431 -18.059 1.00 60.47 113 THR A C 1
ATOM 825 O O . THR A 1 113 ? 11.267 -4.885 -18.397 1.00 60.47 113 THR A O 1
ATOM 828 N N . SER A 1 114 ? 12.411 -6.127 -16.932 1.00 60.69 114 SER A N 1
ATOM 829 C CA . SER A 1 114 ? 11.362 -6.146 -15.919 1.00 60.69 114 SER A CA 1
ATOM 830 C C . SER A 1 114 ? 11.751 -5.210 -14.787 1.00 60.69 114 SER A C 1
ATOM 832 O O . SER A 1 114 ? 12.719 -5.510 -14.089 1.00 60.69 114 SER A O 1
ATOM 834 N N . LEU A 1 115 ? 10.983 -4.132 -14.587 1.00 63.56 115 LEU A N 1
ATOM 835 C CA . LEU A 1 115 ? 11.084 -3.283 -13.395 1.00 63.56 115 LEU A CA 1
ATOM 836 C C . LEU A 1 115 ? 10.989 -4.139 -12.134 1.00 63.56 115 LEU A C 1
ATOM 838 O O . LEU A 1 115 ? 10.228 -5.113 -12.105 1.00 63.56 115 LEU A O 1
ATOM 842 N N . SER A 1 116 ? 11.781 -3.805 -11.111 1.00 62.84 116 SER A N 1
ATOM 843 C CA . SER A 1 116 ? 11.682 -4.510 -9.837 1.00 62.84 116 SER A CA 1
ATOM 844 C C . SER A 1 116 ? 10.243 -4.410 -9.327 1.00 62.84 116 SER A C 1
ATOM 846 O O . SER A 1 116 ? 9.617 -3.346 -9.358 1.00 62.84 116 SER A O 1
ATOM 848 N N . SER A 1 117 ? 9.685 -5.547 -8.911 1.00 61.16 117 SER A N 1
ATOM 849 C CA . SER A 1 117 ? 8.409 -5.573 -8.207 1.00 61.16 117 SER A CA 1
ATOM 850 C C . SER A 1 117 ? 8.659 -5.093 -6.783 1.00 61.16 117 SER A C 1
ATOM 852 O O . SER A 1 117 ? 9.393 -5.749 -6.039 1.00 61.16 117 SER A O 1
ATOM 854 N N . PHE A 1 118 ? 8.062 -3.967 -6.412 1.00 65.31 118 PHE A N 1
ATOM 855 C CA . PHE A 1 118 ? 8.062 -3.479 -5.041 1.00 65.31 118 PHE A CA 1
ATOM 856 C C . PHE A 1 118 ? 6.631 -3.514 -4.512 1.00 65.31 118 PHE A C 1
ATOM 858 O O . PHE A 1 118 ? 5.725 -2.967 -5.135 1.00 65.31 118 PHE A O 1
ATOM 865 N N . GLU A 1 119 ? 6.421 -4.154 -3.365 1.00 67.88 119 GLU A N 1
ATOM 866 C CA . GLU A 1 119 ? 5.138 -4.073 -2.666 1.00 67.88 119 GLU A CA 1
ATOM 867 C C . GLU A 1 119 ? 5.030 -2.689 -2.020 1.00 67.88 119 GLU A C 1
ATOM 869 O O . GLU A 1 119 ? 5.685 -2.380 -1.023 1.00 67.88 119 GLU A O 1
ATOM 874 N N . ALA A 1 120 ? 4.239 -1.826 -2.651 1.00 77.94 120 ALA A N 1
ATOM 875 C CA . ALA A 1 120 ? 4.053 -0.436 -2.268 1.00 77.94 120 ALA A CA 1
ATOM 876 C C . ALA A 1 120 ? 2.887 -0.303 -1.282 1.00 77.94 120 ALA A C 1
ATOM 878 O O . ALA A 1 120 ? 1.854 0.280 -1.607 1.00 77.94 120 ALA A O 1
ATOM 879 N N . ASP A 1 121 ? 3.041 -0.856 -0.078 1.00 88.25 121 ASP A N 1
ATOM 880 C CA . ASP A 1 121 ? 2.046 -0.654 0.974 1.00 88.25 121 ASP A CA 1
ATOM 881 C C . ASP A 1 121 ? 2.010 0.831 1.384 1.00 88.25 121 ASP A C 1
ATOM 883 O O . ASP A 1 121 ? 3.061 1.388 1.744 1.00 88.25 121 ASP A O 1
ATOM 887 N N . PRO A 1 122 ? 0.832 1.489 1.393 1.00 91.88 122 PRO A N 1
ATOM 888 C CA . PRO A 1 122 ? 0.712 2.820 1.974 1.00 91.88 122 PRO A CA 1
ATOM 889 C C . PRO A 1 122 ? 1.033 2.773 3.474 1.00 91.88 122 PRO A C 1
ATOM 891 O O . PRO A 1 122 ? 0.901 1.710 4.091 1.00 91.88 122 PRO A O 1
ATOM 894 N N . PRO A 1 123 ? 1.407 3.899 4.108 1.00 94.94 123 PRO A N 1
ATOM 895 C CA . PRO A 1 123 ? 1.672 3.922 5.541 1.00 94.94 123 PRO A CA 1
ATOM 896 C C . PRO A 1 123 ? 0.490 3.346 6.321 1.00 94.94 123 PRO A C 1
ATOM 898 O O . PRO A 1 123 ? -0.640 3.802 6.171 1.00 94.94 123 PRO A O 1
ATOM 901 N N . PHE A 1 124 ? 0.721 2.343 7.160 1.00 95.50 124 PHE A N 1
ATOM 902 C CA . PHE A 1 124 ? -0.364 1.637 7.836 1.00 95.50 124 PHE A CA 1
ATOM 903 C C . PHE A 1 124 ? -0.126 1.458 9.331 1.00 95.50 124 PHE A C 1
ATOM 905 O O . PHE A 1 124 ? 1.004 1.505 9.829 1.00 95.50 124 PHE A O 1
ATOM 912 N N . VAL A 1 125 ? -1.224 1.204 10.040 1.00 96.12 125 VAL A N 1
ATOM 913 C CA . VAL A 1 125 ? -1.263 0.584 11.364 1.00 96.12 125 VAL A CA 1
ATOM 914 C C . VAL A 1 125 ? -2.065 -0.711 11.278 1.00 96.12 125 VAL A C 1
ATOM 916 O O . VAL A 1 125 ? -3.091 -0.788 10.602 1.00 96.12 125 VAL A O 1
ATOM 919 N N . ARG A 1 126 ?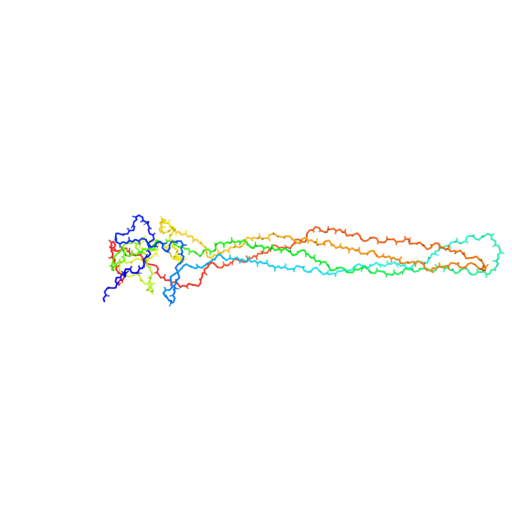 -1.590 -1.742 11.972 1.00 97.06 126 ARG A N 1
ATOM 920 C CA . ARG A 1 126 ? -2.267 -3.025 12.088 1.00 97.06 126 ARG A CA 1
ATOM 921 C C . ARG A 1 126 ? -3.332 -2.972 13.176 1.00 97.06 126 ARG A C 1
ATOM 923 O O . ARG A 1 126 ? -3.031 -2.624 14.313 1.00 97.06 126 ARG A O 1
ATOM 930 N N . ALA A 1 127 ? -4.557 -3.368 12.858 1.00 97.44 127 ALA A N 1
ATOM 931 C CA . ALA A 1 127 ? -5.636 -3.518 13.827 1.00 97.44 127 ALA A CA 1
ATOM 932 C C . ALA A 1 127 ? -6.183 -4.945 13.792 1.00 97.44 127 ALA A C 1
ATOM 934 O O . ALA A 1 127 ? -6.435 -5.508 12.727 1.00 97.44 127 ALA A O 1
ATOM 935 N N . ILE A 1 128 ? -6.410 -5.532 14.965 1.00 98.19 128 ILE A N 1
ATOM 936 C CA . ILE A 1 128 ? -7.246 -6.722 15.072 1.00 98.19 128 ILE A CA 1
ATOM 937 C C . ILE A 1 128 ? -8.687 -6.261 14.876 1.00 98.19 128 ILE A C 1
ATOM 939 O O . ILE A 1 128 ? -9.183 -5.420 15.623 1.00 98.19 128 ILE A O 1
ATOM 943 N N . ILE A 1 129 ? -9.374 -6.804 13.879 1.00 97.06 129 ILE A N 1
ATOM 944 C CA . ILE A 1 129 ? -10.801 -6.538 13.718 1.00 97.06 129 ILE A CA 1
ATOM 945 C C . ILE A 1 129 ? -11.549 -7.447 14.683 1.00 97.06 129 ILE A C 1
ATOM 947 O O . ILE A 1 129 ? -11.411 -8.666 14.612 1.00 97.06 129 ILE A O 1
ATOM 951 N N . ILE A 1 130 ? -12.320 -6.868 15.602 1.00 96.69 130 ILE A N 1
ATOM 952 C CA . ILE A 1 130 ? -13.099 -7.623 16.588 1.00 96.69 130 ILE A CA 1
ATOM 953 C C . ILE A 1 130 ? -14.600 -7.506 16.317 1.00 96.69 130 ILE A C 1
ATOM 955 O O . ILE A 1 130 ? -15.082 -6.508 15.774 1.00 96.69 130 ILE A O 1
ATOM 959 N N . LYS A 1 131 ? -15.342 -8.545 16.704 1.00 95.38 131 LYS A N 1
ATOM 960 C CA . LYS A 1 131 ? -16.802 -8.638 16.610 1.00 95.38 131 LYS A CA 1
ATOM 961 C C . LYS A 1 131 ? -17.417 -9.091 17.936 1.00 95.38 131 LYS A C 1
ATOM 963 O O . LYS A 1 131 ? -16.770 -9.868 18.644 1.00 95.38 131 LYS A O 1
ATOM 968 N N . PRO A 1 132 ? -18.643 -8.653 18.268 1.00 95.62 132 PRO A N 1
ATOM 969 C CA . PRO A 1 132 ? -19.362 -9.178 19.420 1.00 95.62 132 PRO A CA 1
ATOM 970 C C . PRO A 1 132 ? -19.566 -10.690 19.306 1.00 95.62 132 PRO A C 1
ATOM 972 O O . PRO A 1 132 ? -19.980 -11.186 18.259 1.00 95.62 132 PRO A O 1
ATOM 975 N N . ASP A 1 133 ? -19.348 -11.423 20.396 1.00 94.25 133 ASP A N 1
ATOM 976 C CA . ASP A 1 133 ? -19.631 -12.864 20.436 1.00 94.25 133 ASP A CA 1
ATOM 977 C C . ASP A 1 133 ? -21.138 -13.138 20.383 1.00 94.25 133 ASP A C 1
ATOM 979 O O . ASP A 1 133 ? -21.594 -14.129 19.813 1.00 94.25 133 ASP A O 1
ATOM 983 N N . THR A 1 134 ? -21.919 -12.266 21.031 1.00 90.25 134 THR A N 1
ATOM 984 C CA . THR A 1 134 ? -23.379 -12.349 21.120 1.00 90.25 134 THR A CA 1
ATOM 985 C C . THR A 1 134 ? -23.990 -10.970 21.349 1.00 90.25 134 THR A C 1
ATOM 987 O O . THR A 1 134 ? -23.464 -10.179 22.137 1.00 90.25 134 THR A O 1
ATOM 990 N N . GLY A 1 135 ? -25.149 -10.732 20.727 1.00 89.44 135 GLY A N 1
ATOM 991 C CA . GLY A 1 135 ? -25.956 -9.531 20.934 1.00 89.44 135 GLY A CA 1
ATOM 992 C C . GLY A 1 135 ? -25.236 -8.237 20.559 1.00 89.44 135 GLY A C 1
ATOM 993 O O . GLY A 1 135 ? -24.161 -8.253 19.956 1.00 89.44 135 GLY A O 1
ATOM 994 N N . ASP A 1 136 ? -25.857 -7.119 20.908 1.00 90.56 136 ASP A N 1
ATOM 995 C CA . ASP A 1 136 ? -25.252 -5.807 20.721 1.00 90.56 136 ASP A CA 1
ATOM 996 C C . ASP A 1 136 ? -24.309 -5.504 21.896 1.00 90.56 136 ASP A C 1
ATOM 998 O O . ASP A 1 136 ? -24.602 -5.831 23.053 1.00 90.56 136 ASP A O 1
ATOM 1002 N N . LYS A 1 137 ? -23.173 -4.866 21.609 1.00 90.88 137 LYS A N 1
ATOM 1003 C CA . LYS A 1 137 ? -22.140 -4.514 22.594 1.00 90.88 137 LYS A CA 1
ATOM 1004 C C . LYS A 1 137 ? -21.758 -3.045 22.488 1.00 90.88 137 LYS A C 1
ATOM 1006 O O . LYS A 1 137 ? -21.838 -2.447 21.423 1.00 90.88 137 LYS A O 1
ATOM 1011 N N . LEU A 1 138 ? -21.346 -2.449 23.600 1.00 92.19 138 LEU A N 1
ATOM 1012 C CA . LEU A 1 138 ? -20.744 -1.115 23.582 1.00 92.19 138 LEU A CA 1
ATOM 1013 C C . LEU A 1 138 ? -19.275 -1.221 23.147 1.00 92.19 138 LEU A C 1
ATOM 1015 O O . LEU A 1 138 ? -18.695 -2.302 23.217 1.00 92.19 138 LEU A O 1
ATOM 1019 N N . ILE A 1 139 ? -18.685 -0.119 22.686 1.00 92.62 139 ILE A N 1
ATOM 1020 C CA . ILE A 1 139 ? -17.289 -0.097 22.237 1.00 92.62 139 ILE A CA 1
ATOM 1021 C C . ILE A 1 139 ? -16.404 -0.297 23.471 1.00 92.62 139 ILE A C 1
ATOM 1023 O O . ILE A 1 139 ? -16.525 0.492 24.407 1.00 92.62 139 ILE A O 1
ATOM 1027 N N . PRO A 1 140 ? -15.549 -1.328 23.528 1.00 94.81 140 PRO A N 1
ATOM 1028 C CA . PRO A 1 140 ? -14.794 -1.610 24.739 1.00 94.81 140 PRO A CA 1
ATOM 1029 C C . PRO A 1 140 ? -13.673 -0.592 24.972 1.00 94.81 140 PRO A C 1
ATOM 1031 O O . PRO A 1 140 ? -13.246 0.097 24.047 1.00 94.81 140 PRO A O 1
ATOM 1034 N N . ASP A 1 141 ? -13.209 -0.489 26.215 1.00 94.44 141 ASP A N 1
ATOM 1035 C CA . ASP A 1 141 ? -12.048 0.335 26.580 1.00 94.44 141 ASP A CA 1
ATOM 1036 C C . ASP A 1 141 ? -10.793 -0.118 25.816 1.00 94.44 141 ASP A C 1
ATOM 1038 O O . ASP A 1 141 ? -10.551 -1.319 25.681 1.00 94.44 141 ASP A O 1
ATOM 1042 N N . GLY A 1 142 ? -10.021 0.830 25.285 1.00 93.50 142 GLY A N 1
ATOM 1043 C CA . GLY A 1 142 ? -8.855 0.592 24.425 1.00 93.50 142 GLY A CA 1
ATOM 1044 C C . GLY A 1 142 ? -9.179 0.269 22.960 1.00 93.50 142 GLY A C 1
ATOM 1045 O O . GLY A 1 142 ? -8.282 -0.069 22.183 1.00 93.50 142 GLY A O 1
ATOM 1046 N N . ALA A 1 143 ? -10.453 0.319 22.558 1.00 94.56 143 ALA A N 1
ATOM 1047 C CA . ALA A 1 143 ? -10.830 0.165 21.158 1.00 94.56 143 ALA A CA 1
ATOM 1048 C C . ALA A 1 143 ? -10.665 1.468 20.375 1.00 94.56 143 ALA A C 1
ATOM 1050 O O . ALA A 1 143 ? -11.004 2.552 20.851 1.00 94.56 143 ALA A O 1
ATOM 1051 N N . PHE A 1 144 ? -10.215 1.324 19.132 1.00 93.00 144 PHE A N 1
ATOM 1052 C CA . PHE A 1 144 ? -9.987 2.407 18.188 1.00 93.00 144 PHE A CA 1
ATOM 1053 C C . PHE A 1 144 ? -11.181 2.559 17.236 1.00 93.00 144 PHE A C 1
ATOM 1055 O O . PHE A 1 144 ? -11.785 1.577 16.795 1.00 93.00 144 PHE A O 1
ATOM 1062 N N . CYS A 1 145 ? -11.536 3.798 16.917 1.00 90.75 145 CYS A N 1
ATOM 1063 C CA . CYS A 1 145 ? -12.630 4.173 16.028 1.00 90.75 145 CYS A CA 1
ATOM 1064 C C . CYS A 1 145 ? -12.274 5.444 15.251 1.00 90.75 145 CYS A C 1
ATOM 1066 O O . CYS A 1 145 ? -11.346 6.167 15.601 1.00 90.75 145 CYS A O 1
ATOM 1068 N N . PHE A 1 146 ? -13.059 5.742 14.219 1.00 91.19 146 PHE A N 1
ATOM 1069 C CA . PHE A 1 146 ? -12.989 7.015 13.509 1.00 91.19 146 PHE A CA 1
ATOM 1070 C C . PHE A 1 146 ? -14.212 7.877 13.816 1.00 91.19 146 PHE A C 1
ATOM 1072 O O . PHE A 1 146 ? -15.318 7.358 13.981 1.00 91.19 146 PHE A O 1
ATOM 1079 N N . THR A 1 147 ? -14.017 9.192 13.838 1.00 88.75 147 THR A N 1
ATOM 1080 C CA . THR A 1 147 ? -15.079 10.197 13.904 1.00 88.75 147 THR A CA 1
ATOM 1081 C C . THR A 1 147 ? -14.901 11.238 12.798 1.00 88.75 147 THR A C 1
ATOM 1083 O O . THR A 1 147 ? -13.787 11.508 12.346 1.00 88.75 147 THR A O 1
ATOM 1086 N N . ASP A 1 148 ? -16.013 11.814 12.345 1.00 88.25 148 ASP A N 1
ATOM 1087 C CA . ASP A 1 148 ? -16.053 12.964 11.434 1.00 88.25 148 ASP A CA 1
ATOM 1088 C C . ASP A 1 148 ? -16.151 14.306 12.188 1.00 88.25 148 ASP A C 1
ATOM 1090 O O . ASP A 1 148 ? -16.206 15.373 11.574 1.00 88.25 148 ASP A O 1
ATOM 1094 N N . GLN A 1 149 ? -16.175 14.257 13.523 1.00 88.00 149 GLN A N 1
ATOM 1095 C CA . GLN A 1 149 ? -16.207 15.428 14.393 1.00 88.00 149 GLN A CA 1
ATOM 1096 C C . GLN A 1 149 ? -14.799 15.985 14.636 1.00 88.00 149 GLN A C 1
ATOM 1098 O O . GLN A 1 149 ? -13.809 15.260 14.595 1.00 88.00 149 GLN A O 1
ATOM 1103 N N . ALA A 1 150 ? -14.715 17.287 14.924 1.00 87.25 150 ALA A N 1
ATOM 1104 C CA . ALA A 1 150 ? -13.441 17.966 15.182 1.00 87.25 150 ALA A CA 1
ATOM 1105 C C . ALA A 1 150 ? -12.821 17.620 16.548 1.00 87.25 150 ALA A C 1
ATOM 1107 O O . ALA A 1 150 ? -11.616 17.761 16.722 1.00 87.25 150 ALA A O 1
ATOM 1108 N N . GLU A 1 151 ? -13.640 17.180 17.503 1.00 89.56 151 GLU A N 1
ATOM 1109 C CA . GLU A 1 151 ? -13.235 16.869 18.873 1.00 89.56 151 GLU A CA 1
ATOM 1110 C C . GLU A 1 151 ? -13.644 15.437 19.223 1.00 89.56 151 GLU A C 1
ATOM 1112 O O . GLU A 1 151 ? -14.638 14.919 18.697 1.00 89.56 151 GLU A O 1
ATOM 1117 N N . ALA A 1 152 ? -12.904 14.808 20.139 1.00 89.75 152 ALA A N 1
ATOM 1118 C CA . ALA A 1 152 ? -13.285 13.498 20.648 1.00 89.75 152 ALA A CA 1
ATOM 1119 C C . ALA A 1 152 ? -14.550 13.589 21.532 1.00 89.75 152 ALA A C 1
ATOM 1121 O O . ALA A 1 152 ? -14.674 14.502 22.357 1.00 89.75 152 ALA A O 1
ATOM 1122 N N . PRO A 1 153 ? -15.496 12.645 21.386 1.00 89.62 153 PRO A N 1
ATOM 1123 C CA . PRO A 1 153 ? -16.633 12.490 22.291 1.00 89.62 153 PRO A CA 1
ATOM 1124 C C . PRO A 1 153 ? -16.202 12.219 23.738 1.00 89.62 153 PRO A C 1
ATOM 1126 O O . PRO A 1 153 ? -15.100 11.741 23.998 1.00 89.62 153 PRO A O 1
ATOM 1129 N N . THR A 1 154 ? -17.091 12.464 24.705 1.00 89.44 154 THR A N 1
ATOM 1130 C CA . THR A 1 154 ? -16.762 12.198 26.120 1.00 89.44 154 THR A CA 1
ATOM 1131 C C . THR A 1 154 ? -16.448 10.715 26.340 1.00 89.44 154 THR A C 1
ATOM 1133 O O . THR A 1 154 ? -17.226 9.852 25.942 1.00 89.44 154 THR A O 1
ATOM 1136 N N . GLY A 1 155 ? -15.338 10.428 27.029 1.00 90.19 155 GLY A N 1
ATOM 1137 C CA . GLY A 1 155 ? -14.862 9.060 27.268 1.00 90.19 155 GLY A CA 1
ATOM 1138 C C . GLY A 1 155 ? -13.978 8.504 26.150 1.00 90.19 155 GLY A C 1
ATOM 1139 O O . GLY A 1 155 ? -13.563 7.353 26.236 1.00 90.19 155 GLY A O 1
ATOM 1140 N N . PHE A 1 156 ? -13.691 9.312 25.130 1.00 93.06 156 PHE A N 1
ATOM 1141 C CA . PHE A 1 156 ? -12.750 9.000 24.067 1.00 93.06 156 PHE A CA 1
ATOM 1142 C C . PHE A 1 156 ? -11.669 10.076 24.008 1.00 93.06 156 PHE A C 1
ATOM 1144 O O . PHE A 1 156 ? -11.951 11.254 24.230 1.00 93.06 156 PHE A O 1
ATOM 1151 N N . ASP A 1 157 ? -10.458 9.675 23.644 1.00 93.50 157 ASP A N 1
ATOM 1152 C CA . ASP A 1 157 ? -9.348 10.584 23.375 1.00 93.50 157 ASP A CA 1
ATOM 1153 C C . ASP A 1 157 ? -8.937 10.502 21.903 1.00 93.50 157 ASP A C 1
ATOM 1155 O O . ASP A 1 157 ? -9.013 9.444 21.277 1.00 93.50 157 ASP A O 1
ATOM 1159 N N . ILE A 1 158 ? -8.487 11.626 21.336 1.00 93.00 158 ILE A N 1
ATOM 1160 C CA . ILE A 1 158 ? -7.909 11.657 19.985 1.00 93.00 158 ILE A CA 1
ATOM 1161 C C . ILE A 1 158 ? -6.583 10.897 20.007 1.00 93.00 158 ILE A C 1
ATOM 1163 O O . ILE A 1 158 ? -5.751 11.141 20.888 1.00 93.00 158 ILE A O 1
ATOM 1167 N N . THR A 1 159 ? -6.341 10.044 19.012 1.00 90.00 159 THR A N 1
ATOM 1168 C CA . THR A 1 159 ? -5.063 9.333 18.890 1.00 90.00 159 THR A CA 1
ATOM 1169 C C . THR A 1 159 ? -3.885 10.292 18.758 1.00 90.00 159 THR A C 1
ATOM 1171 O O . THR A 1 159 ? -3.934 11.222 17.956 1.00 90.00 159 THR A O 1
ATOM 1174 N N . GLY A 1 160 ? -2.830 10.075 19.546 1.00 87.75 160 GLY A N 1
ATOM 1175 C CA . GLY A 1 160 ? -1.683 10.986 19.655 1.00 87.75 160 GLY A CA 1
ATOM 1176 C C . GLY A 1 160 ? -1.865 12.093 20.698 1.00 87.75 160 GLY A C 1
ATOM 1177 O O . GLY A 1 160 ? -0.977 12.922 20.900 1.00 87.75 160 GLY A O 1
ATOM 1178 N N . SER A 1 161 ? -2.995 12.092 21.405 1.00 84.94 161 SER A N 1
ATOM 1179 C CA . SER A 1 161 ? -3.284 12.963 22.544 1.00 84.94 161 SER A CA 1
ATOM 1180 C C . SER A 1 161 ? -3.734 12.136 23.756 1.00 84.94 161 SER A C 1
ATOM 1182 O O . SER A 1 161 ? -3.959 10.933 23.650 1.00 84.94 161 SER A O 1
ATOM 1184 N N . GLY A 1 162 ? -3.797 12.735 24.949 1.00 76.56 162 GLY A N 1
ATOM 1185 C CA . GLY A 1 162 ? -4.323 12.046 26.143 1.00 76.56 162 GLY A CA 1
ATOM 1186 C C . GLY A 1 162 ? -3.513 10.831 26.635 1.00 76.56 162 GLY A C 1
ATOM 1187 O O . GLY A 1 162 ? -3.931 10.163 27.571 1.00 76.56 162 GLY A O 1
ATOM 1188 N N . GLY A 1 163 ? -2.338 10.556 26.053 1.00 81.62 163 GLY A N 1
ATOM 1189 C CA . GLY A 1 163 ? -1.528 9.364 26.346 1.00 81.62 163 GLY A CA 1
ATOM 1190 C C . GLY A 1 163 ? -1.765 8.183 25.398 1.00 81.62 163 GLY A C 1
ATOM 1191 O O . GLY A 1 163 ? -1.129 7.146 25.572 1.00 81.62 163 GLY A O 1
ATOM 1192 N N . THR A 1 164 ? -2.624 8.349 24.391 1.00 89.19 164 THR A N 1
ATOM 1193 C CA . THR A 1 164 ? -2.829 7.378 23.307 1.00 89.19 164 THR A CA 1
ATOM 1194 C C . THR A 1 164 ? -1.699 7.459 22.275 1.00 89.19 164 THR A C 1
ATOM 1196 O O . THR A 1 164 ? -1.014 8.481 22.144 1.00 89.19 164 THR A O 1
ATOM 1199 N N . THR A 1 165 ? -1.489 6.377 21.525 1.00 91.00 165 THR A N 1
ATOM 1200 C CA . THR A 1 165 ? -0.497 6.357 20.438 1.00 91.00 165 THR A CA 1
ATOM 1201 C C . THR A 1 165 ? -1.026 7.122 19.225 1.00 91.00 165 THR A C 1
ATOM 1203 O O . THR A 1 165 ? -2.214 7.066 18.921 1.00 91.00 165 THR A O 1
ATOM 1206 N N . ASP A 1 166 ? -0.146 7.845 18.532 1.00 92.00 166 ASP A N 1
ATOM 1207 C CA . ASP A 1 166 ? -0.493 8.571 17.311 1.00 92.00 166 ASP A CA 1
ATOM 1208 C C . ASP A 1 166 ? -0.545 7.630 16.097 1.00 92.00 166 ASP A C 1
ATOM 1210 O O . ASP A 1 166 ? 0.448 6.987 15.741 1.00 92.00 166 ASP A O 1
ATOM 1214 N N . TYR A 1 167 ? -1.713 7.574 15.458 1.00 90.38 167 TYR A N 1
ATOM 1215 C CA . TYR A 1 167 ? -1.954 6.834 14.219 1.00 90.38 167 TYR A CA 1
ATOM 1216 C C . TYR A 1 167 ? -2.450 7.740 13.085 1.00 90.38 167 TYR A C 1
ATOM 1218 O O . TYR A 1 167 ? -3.073 7.261 12.138 1.00 90.38 167 TYR A O 1
ATOM 1226 N N . SER A 1 168 ? -2.184 9.045 13.171 1.00 90.38 168 SER A N 1
ATOM 1227 C CA . SER A 1 168 ? -2.442 9.982 12.080 1.00 90.38 168 SER A CA 1
ATOM 1228 C C . SER A 1 168 ? -1.716 9.565 10.797 1.00 90.38 168 SER A C 1
ATOM 1230 O O . SER A 1 168 ? -0.652 8.943 10.836 1.00 90.38 168 SER A O 1
ATOM 1232 N N . GLU A 1 169 ? -2.337 9.867 9.650 1.00 91.94 169 GLU A N 1
ATOM 1233 C CA . GLU A 1 169 ? -1.799 9.577 8.308 1.00 91.94 169 GLU A CA 1
ATOM 1234 C C . GLU A 1 169 ? -1.493 8.085 8.064 1.00 91.94 169 GLU A C 1
ATOM 1236 O O . GLU A 1 169 ? -0.658 7.732 7.233 1.00 91.94 169 GLU A O 1
ATOM 1241 N N . LYS A 1 170 ? -2.167 7.183 8.792 1.00 93.62 170 LYS A N 1
ATOM 1242 C CA . LYS A 1 170 ? -2.041 5.732 8.617 1.00 93.62 170 LYS A CA 1
ATOM 1243 C C . LYS A 1 170 ? -3.353 5.110 8.174 1.00 93.62 170 LYS A C 1
ATOM 1245 O O . LYS A 1 170 ? -4.414 5.355 8.744 1.00 93.62 170 LYS A O 1
ATOM 1250 N N . PHE A 1 171 ? -3.252 4.219 7.200 1.00 94.88 171 PHE A N 1
ATOM 1251 C CA . PHE A 1 171 ? -4.329 3.328 6.798 1.00 94.88 171 PHE A CA 1
ATOM 1252 C C . PHE A 1 171 ? -4.484 2.180 7.800 1.00 94.88 171 PHE A C 1
ATOM 1254 O O . PHE A 1 171 ? -3.513 1.741 8.420 1.00 94.88 171 PHE A O 1
ATOM 1261 N N . ILE A 1 172 ? -5.702 1.653 7.937 1.00 95.31 172 ILE A N 1
ATOM 1262 C CA . ILE A 1 172 ? -5.945 0.448 8.737 1.00 95.31 172 ILE A CA 1
ATOM 1263 C C . ILE A 1 172 ? -5.690 -0.786 7.877 1.00 95.31 172 ILE A C 1
ATOM 1265 O O . ILE A 1 172 ? -6.414 -1.042 6.913 1.00 95.31 172 ILE A O 1
ATOM 1269 N N . LEU A 1 173 ? -4.683 -1.559 8.271 1.00 95.44 173 LEU A N 1
ATOM 1270 C CA . LEU A 1 173 ? -4.415 -2.898 7.766 1.00 95.44 173 LEU A CA 1
ATOM 1271 C C . LEU A 1 173 ? -4.832 -3.915 8.833 1.00 95.44 173 LEU A C 1
ATOM 1273 O O . LEU A 1 173 ? -4.597 -3.712 10.023 1.00 95.44 173 LEU A O 1
ATOM 1277 N N . GLY A 1 174 ? -5.434 -5.030 8.440 1.00 96.81 174 GLY A N 1
ATOM 1278 C CA . GLY A 1 174 ? -5.654 -6.147 9.349 1.00 96.81 174 GLY A CA 1
ATOM 1279 C C . GLY A 1 174 ? -4.366 -6.615 10.026 1.00 96.81 174 GLY A C 1
ATOM 1280 O O . GLY A 1 174 ? -3.301 -6.684 9.409 1.00 96.81 174 GLY A O 1
ATOM 1281 N N . ALA A 1 175 ? -4.427 -6.973 11.305 1.00 97.69 175 ALA A N 1
ATOM 1282 C CA . ALA A 1 175 ? -3.310 -7.654 11.951 1.00 97.69 175 ALA A CA 1
ATOM 1283 C C . ALA A 1 175 ? -2.997 -8.984 11.238 1.00 97.69 175 ALA A C 1
ATOM 1285 O O . ALA A 1 175 ? -3.892 -9.635 10.699 1.00 97.69 175 ALA A O 1
ATOM 1286 N N . LEU A 1 176 ? -1.729 -9.411 11.264 1.00 96.31 176 LEU A N 1
ATOM 1287 C CA . LEU A 1 176 ? -1.331 -10.736 10.766 1.00 96.31 176 LEU A CA 1
ATOM 1288 C C . LEU A 1 176 ? -2.126 -11.829 11.477 1.00 96.31 176 LEU A C 1
ATOM 1290 O O . LEU A 1 176 ? -2.493 -11.644 12.639 1.00 96.31 176 LEU A O 1
ATOM 1294 N N . ALA A 1 177 ? -2.334 -12.977 10.832 1.00 95.19 177 ALA A N 1
ATOM 1295 C CA . ALA A 1 177 ? -3.024 -14.113 11.441 1.00 95.19 177 ALA A CA 1
ATOM 1296 C C . ALA A 1 177 ? -2.435 -14.457 12.823 1.00 95.19 177 ALA A C 1
ATOM 1298 O O . ALA A 1 177 ? -1.234 -14.690 12.959 1.00 95.19 177 ALA A O 1
ATOM 1299 N N . ALA A 1 178 ? -3.289 -14.449 13.853 1.00 92.69 178 ALA A N 1
ATOM 1300 C CA . ALA A 1 178 ? -2.921 -14.604 15.270 1.00 92.69 178 ALA A CA 1
ATOM 1301 C C . ALA A 1 178 ? -1.921 -13.568 15.844 1.00 92.69 178 ALA A C 1
ATOM 1303 O O . ALA A 1 178 ? -1.503 -13.700 16.992 1.00 92.69 178 ALA A O 1
ATOM 1304 N N . GLY A 1 179 ? -1.555 -12.538 15.080 1.00 96.19 179 GLY A N 1
ATOM 1305 C CA . GLY A 1 179 ? -0.694 -11.436 15.502 1.00 96.19 179 GLY A CA 1
ATOM 1306 C C . GLY A 1 179 ? -1.436 -10.338 16.263 1.00 96.19 179 GLY A C 1
ATOM 1307 O O . GLY A 1 179 ? -2.666 -10.259 16.237 1.00 96.19 179 GLY A O 1
ATOM 1308 N N . ASP A 1 180 ? -0.667 -9.479 16.924 1.00 97.44 180 ASP A N 1
ATOM 1309 C CA . ASP A 1 180 ? -1.170 -8.337 17.688 1.00 97.44 180 ASP A CA 1
ATOM 1310 C C . ASP A 1 180 ? -1.503 -7.124 16.797 1.00 97.44 180 ASP A C 1
ATOM 1312 O O . ASP A 1 180 ? -1.051 -7.025 15.650 1.00 97.44 180 ASP A O 1
ATOM 1316 N N . GLY A 1 181 ? -2.295 -6.190 17.333 1.00 96.12 181 GLY A N 1
ATOM 1317 C CA . GLY A 1 181 ? -2.494 -4.863 16.752 1.00 96.12 181 GLY A CA 1
ATOM 1318 C C . GLY A 1 181 ? -1.346 -3.893 17.072 1.00 96.12 181 GLY A C 1
ATOM 1319 O O . GLY A 1 181 ? -0.388 -4.226 17.769 1.00 96.12 181 GLY A O 1
ATOM 1320 N N . GLY A 1 182 ? -1.433 -2.678 16.532 1.00 94.06 182 GLY A N 1
ATOM 1321 C CA . GLY A 1 182 ? -0.567 -1.541 16.852 1.00 94.06 182 GLY A CA 1
ATOM 1322 C C . GLY A 1 182 ? 0.736 -1.469 16.051 1.00 94.06 182 GLY A C 1
ATOM 1323 O O . GLY A 1 182 ? 1.366 -0.412 16.007 1.00 94.06 182 GLY A O 1
ATOM 1324 N N . GLY A 1 183 ? 1.136 -2.552 15.376 1.00 94.75 183 GLY A N 1
ATOM 1325 C CA . GLY A 1 183 ? 2.295 -2.554 14.479 1.00 94.75 183 GLY A CA 1
ATOM 1326 C C . GLY A 1 183 ? 2.112 -1.583 13.310 1.00 94.75 183 GLY A C 1
ATOM 1327 O O . GLY A 1 183 ? 1.020 -1.482 12.763 1.00 94.75 183 GLY A O 1
ATOM 1328 N N . THR A 1 184 ? 3.170 -0.882 12.906 1.00 95.25 184 THR A N 1
ATOM 1329 C CA . THR A 1 184 ? 3.125 0.080 11.791 1.00 95.25 184 THR A CA 1
ATOM 1330 C C . THR A 1 184 ? 4.096 -0.307 10.681 1.00 95.25 184 THR A C 1
ATOM 1332 O O . THR A 1 184 ? 5.033 -1.073 10.911 1.00 95.25 184 THR A O 1
ATOM 1335 N N . GLY A 1 185 ? 3.862 0.201 9.475 1.00 93.81 185 GLY A N 1
ATOM 1336 C CA . GLY A 1 185 ? 4.704 -0.056 8.309 1.00 93.81 185 GLY A CA 1
ATOM 1337 C C . GLY A 1 185 ? 4.259 0.760 7.101 1.00 93.81 185 GLY A C 1
ATOM 1338 O O . GLY A 1 185 ? 3.522 1.734 7.259 1.00 93.81 185 GLY A O 1
ATOM 1339 N N . GLY A 1 186 ? 4.710 0.348 5.917 1.00 91.69 186 GLY A N 1
ATOM 1340 C CA . GLY A 1 186 ? 4.422 1.026 4.655 1.00 91.69 186 GLY A CA 1
ATOM 1341 C C . GLY A 1 186 ? 5.242 2.300 4.444 1.00 91.69 186 GLY A C 1
ATOM 1342 O O . GLY A 1 186 ? 6.060 2.693 5.280 1.00 91.69 186 GLY A O 1
ATOM 1343 N N . SER A 1 187 ? 5.033 2.934 3.297 1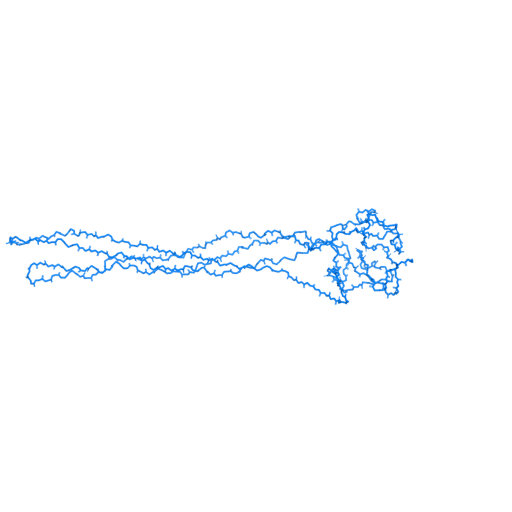.00 90.12 187 SER A N 1
ATOM 1344 C CA . SER A 1 187 ? 5.713 4.164 2.892 1.00 90.12 187 SER A CA 1
ATOM 1345 C C . SER A 1 187 ? 4.785 5.017 2.036 1.00 90.12 187 SER A C 1
ATOM 1347 O O . SER A 1 187 ? 3.973 4.485 1.287 1.00 90.12 187 SER A O 1
ATOM 1349 N N . THR A 1 188 ? 4.914 6.342 2.116 1.00 88.75 188 THR A N 1
ATOM 1350 C CA . THR A 1 188 ? 4.157 7.272 1.257 1.00 88.75 188 THR A CA 1
ATOM 1351 C C . THR A 1 188 ? 4.616 7.203 -0.199 1.00 88.75 188 THR A C 1
ATOM 1353 O O . THR A 1 188 ? 3.858 7.540 -1.110 1.00 88.75 188 THR A O 1
ATOM 1356 N N . THR A 1 189 ? 5.852 6.749 -0.419 1.00 84.75 189 THR A N 1
ATOM 1357 C CA . THR A 1 189 ? 6.469 6.593 -1.734 1.00 84.75 189 THR A CA 1
ATOM 1358 C C . THR A 1 189 ? 7.086 5.212 -1.909 1.00 84.75 189 THR A C 1
ATOM 1360 O O . THR A 1 189 ? 7.439 4.537 -0.940 1.00 84.75 189 THR A O 1
ATOM 1363 N N . HIS A 1 190 ? 7.273 4.811 -3.157 1.00 78.88 190 HIS A N 1
ATOM 1364 C CA . HIS A 1 190 ? 8.112 3.678 -3.531 1.00 78.88 190 HIS A CA 1
ATOM 1365 C C . HIS A 1 190 ? 9.060 4.092 -4.652 1.00 78.88 190 HIS A C 1
ATOM 1367 O O . HIS A 1 190 ? 8.784 5.032 -5.397 1.00 78.88 190 HIS A O 1
ATOM 1373 N N . THR A 1 191 ? 10.187 3.397 -4.757 1.00 74.38 191 THR A N 1
ATOM 1374 C CA . THR A 1 191 ? 11.174 3.594 -5.820 1.00 74.38 191 THR A CA 1
ATOM 1375 C C . THR A 1 191 ? 11.313 2.313 -6.618 1.00 74.38 191 THR A C 1
ATOM 1377 O O . THR A 1 191 ? 11.211 1.220 -6.060 1.00 74.38 191 THR A O 1
ATOM 1380 N N . HIS A 1 192 ? 11.594 2.450 -7.906 1.00 70.69 192 HIS A N 1
ATOM 1381 C CA . HIS A 1 192 ? 12.106 1.342 -8.696 1.00 70.69 192 HIS A CA 1
ATOM 1382 C C . HIS A 1 192 ? 13.630 1.391 -8.668 1.00 70.69 192 HIS A C 1
ATOM 1384 O O . HIS A 1 192 ? 14.219 2.472 -8.725 1.00 70.69 192 HIS A O 1
ATOM 1390 N N . ASP A 1 193 ? 14.250 0.221 -8.558 1.00 67.31 193 ASP A N 1
ATOM 1391 C CA . ASP A 1 193 ? 15.695 0.122 -8.715 1.00 67.31 193 ASP A CA 1
ATOM 1392 C C . ASP A 1 193 ? 16.056 0.262 -10.194 1.00 67.31 193 ASP A C 1
ATOM 1394 O O . ASP A 1 193 ? 15.287 -0.119 -11.082 1.00 67.31 193 ASP A O 1
ATOM 1398 N N . ASP A 1 194 ? 17.241 0.813 -10.430 1.00 62.16 194 ASP A N 1
ATOM 1399 C CA . ASP A 1 194 ? 17.804 0.997 -11.757 1.00 62.16 194 ASP A CA 1
ATOM 1400 C C . ASP A 1 194 ? 18.044 -0.350 -12.450 1.00 62.16 194 ASP A C 1
ATOM 1402 O O . ASP A 1 194 ? 18.559 -1.301 -11.849 1.00 62.16 194 ASP A O 1
ATOM 1406 N N . ILE A 1 195 ? 17.664 -0.429 -13.725 1.00 66.56 195 ILE A N 1
ATOM 1407 C CA . ILE A 1 195 ? 17.845 -1.632 -14.534 1.00 66.56 195 ILE A CA 1
ATOM 1408 C C . ILE A 1 195 ? 18.844 -1.339 -15.627 1.00 66.56 195 ILE A C 1
ATOM 1410 O O . ILE A 1 195 ? 18.503 -0.953 -16.750 1.00 66.56 195 ILE A O 1
ATOM 1414 N N . SER A 1 196 ? 20.093 -1.634 -15.286 1.00 64.44 196 SER A N 1
ATOM 1415 C CA . SER A 1 196 ? 21.123 -1.843 -16.284 1.00 64.44 196 SER A CA 1
ATOM 1416 C C . SER A 1 196 ? 20.728 -3.036 -17.155 1.00 64.44 196 SER A C 1
ATOM 1418 O O . SER A 1 196 ? 20.493 -4.144 -16.666 1.00 64.44 196 SER A O 1
ATOM 1420 N N . HIS A 1 197 ? 20.627 -2.778 -18.450 1.00 64.94 197 HIS A N 1
ATOM 1421 C CA . HIS A 1 197 ? 20.471 -3.784 -19.485 1.00 64.94 197 HIS A CA 1
ATOM 1422 C C . HIS A 1 197 ? 21.270 -3.343 -20.706 1.00 64.94 197 HIS A C 1
ATOM 1424 O O . HIS A 1 197 ? 21.525 -2.151 -20.887 1.00 64.94 197 HIS A O 1
ATOM 1430 N N . ASP A 1 198 ? 21.652 -4.310 -21.530 1.00 62.97 198 ASP A N 1
ATOM 1431 C CA . ASP A 1 198 ? 22.497 -4.081 -22.694 1.00 62.97 198 ASP A CA 1
ATOM 1432 C C . ASP A 1 198 ? 21.762 -4.462 -23.973 1.00 62.97 198 ASP A C 1
ATOM 1434 O O . ASP A 1 198 ? 20.997 -5.425 -24.021 1.00 62.97 198 ASP A O 1
ATOM 1438 N N . HIS A 1 199 ? 22.047 -3.716 -25.038 1.00 63.47 199 HIS A N 1
ATOM 1439 C CA . HIS A 1 199 ? 21.568 -4.022 -26.382 1.00 63.47 199 HIS A CA 1
ATOM 1440 C C . HIS A 1 199 ? 22.712 -4.601 -27.204 1.00 63.47 199 HIS A C 1
ATOM 1442 O O . HIS A 1 199 ? 23.520 -3.829 -27.731 1.00 63.47 199 HIS A O 1
ATOM 1448 N N . PRO A 1 200 ? 22.786 -5.933 -27.375 1.00 63.41 200 PRO A N 1
ATOM 1449 C CA . PRO A 1 200 ? 23.814 -6.503 -28.221 1.00 63.41 200 PRO A CA 1
ATOM 1450 C C . PRO A 1 200 ? 23.564 -6.098 -29.680 1.00 63.41 200 PRO A C 1
ATOM 1452 O O . PRO A 1 200 ? 22.457 -6.238 -30.217 1.00 63.41 200 PRO A O 1
ATOM 1455 N N . ASP A 1 201 ? 24.614 -5.606 -30.340 1.00 62.12 201 ASP A N 1
ATOM 1456 C CA . ASP A 1 201 ? 24.592 -5.347 -31.781 1.00 62.12 201 ASP A CA 1
ATOM 1457 C C . ASP A 1 201 ? 24.466 -6.676 -32.540 1.00 62.12 201 ASP A C 1
ATOM 1459 O O . ASP A 1 201 ? 25.249 -7.611 -32.330 1.00 62.12 201 ASP A O 1
ATOM 1463 N N . ASN A 1 202 ? 23.488 -6.780 -33.447 1.00 61.50 202 ASN A N 1
ATOM 1464 C CA . ASN A 1 202 ? 23.444 -7.940 -34.327 1.00 61.50 202 ASN A CA 1
ATOM 1465 C C . ASN A 1 202 ? 24.557 -7.848 -35.362 1.00 61.50 202 ASN A C 1
ATOM 1467 O O . ASN A 1 202 ? 24.831 -6.802 -35.953 1.00 61.50 202 ASN A O 1
ATOM 1471 N N . LEU A 1 203 ? 25.127 -9.012 -35.666 1.00 60.22 203 LEU A N 1
ATOM 1472 C CA . LEU A 1 203 ? 26.124 -9.154 -36.712 1.00 60.22 203 LEU A CA 1
ATOM 1473 C C . LEU A 1 203 ? 25.608 -8.554 -38.028 1.00 60.22 203 LEU A C 1
ATOM 1475 O O . LEU A 1 203 ? 24.668 -9.065 -38.640 1.00 60.22 203 LEU A O 1
ATOM 1479 N N . HIS A 1 204 ? 26.274 -7.506 -38.494 1.00 58.12 204 HIS A N 1
ATOM 1480 C CA . HIS A 1 204 ? 26.050 -6.936 -39.811 1.00 58.12 204 HIS A CA 1
ATOM 1481 C C . HIS A 1 204 ? 27.296 -7.130 -40.678 1.00 58.12 204 HIS A C 1
ATOM 1483 O O . HIS A 1 204 ? 28.429 -7.150 -40.203 1.00 58.12 204 HIS A O 1
ATOM 1489 N N . GLY A 1 205 ? 27.069 -7.340 -41.974 1.00 57.47 205 GLY A N 1
ATOM 1490 C CA . GLY A 1 205 ? 28.125 -7.632 -42.938 1.00 57.47 205 GLY A CA 1
ATOM 1491 C C . GLY A 1 205 ? 28.309 -6.511 -43.949 1.00 57.47 205 GLY A C 1
ATOM 1492 O O . GLY A 1 205 ? 27.354 -5.837 -44.341 1.00 57.47 205 GLY A O 1
ATOM 1493 N N . HIS A 1 206 ? 29.536 -6.373 -44.439 1.00 56.62 206 HIS A N 1
ATOM 1494 C CA . HIS A 1 206 ? 29.839 -5.574 -45.620 1.00 56.62 206 HIS A CA 1
ATOM 1495 C C . HIS A 1 206 ? 30.019 -6.493 -46.831 1.00 56.62 206 HIS A C 1
ATOM 1497 O O . HIS A 1 206 ? 30.641 -7.550 -46.744 1.00 56.62 206 HIS A O 1
ATOM 1503 N N . VAL A 1 207 ? 29.482 -6.086 -47.982 1.00 56.59 207 VAL A N 1
ATOM 1504 C CA . VAL A 1 207 ? 29.726 -6.770 -49.259 1.00 56.59 207 VAL A CA 1
ATOM 1505 C C . VAL A 1 207 ? 30.892 -6.085 -49.968 1.00 56.59 207 VAL A C 1
ATOM 1507 O O . VAL A 1 207 ? 30.971 -4.856 -49.992 1.00 56.59 207 VAL A O 1
ATOM 1510 N N . PHE A 1 208 ? 31.784 -6.881 -50.560 1.00 54.69 208 PHE A N 1
ATOM 1511 C CA . PHE A 1 208 ? 32.943 -6.401 -51.310 1.00 54.69 208 PHE A CA 1
ATOM 1512 C C . PHE A 1 208 ? 32.558 -5.386 -52.393 1.00 54.69 208 PHE A C 1
ATOM 1514 O O . PHE A 1 208 ? 31.697 -5.646 -53.236 1.00 54.69 208 PHE A O 1
ATOM 1521 N N . ALA A 1 209 ? 33.262 -4.255 -52.420 1.00 52.94 209 ALA A N 1
ATOM 1522 C CA . ALA A 1 209 ? 33.235 -3.324 -53.538 1.00 52.94 209 ALA A CA 1
ATOM 1523 C C . ALA A 1 209 ? 34.411 -3.650 -54.469 1.00 52.94 209 ALA A C 1
ATOM 1525 O O . ALA A 1 209 ? 35.571 -3.423 -54.128 1.00 52.94 209 ALA A O 1
ATOM 1526 N N . ASN A 1 210 ? 34.125 -4.201 -55.651 1.00 53.28 210 ASN A N 1
ATOM 1527 C CA . ASN A 1 210 ? 35.154 -4.459 -56.655 1.00 53.28 210 ASN A CA 1
ATOM 1528 C C . ASN A 1 210 ? 35.291 -3.233 -57.570 1.00 53.28 210 ASN A C 1
ATOM 1530 O O . ASN A 1 210 ? 34.302 -2.774 -58.152 1.00 53.28 210 ASN A O 1
ATOM 1534 N N . ALA A 1 211 ? 36.510 -2.706 -57.699 1.00 50.25 211 ALA A N 1
ATOM 1535 C CA . ALA A 1 211 ? 36.851 -1.836 -58.814 1.00 50.25 211 ALA A CA 1
ATOM 1536 C C . ALA A 1 211 ? 36.965 -2.748 -60.040 1.00 50.25 211 ALA A C 1
ATOM 1538 O O . ALA A 1 211 ? 37.919 -3.512 -60.164 1.00 50.25 211 ALA A O 1
ATOM 1539 N N . GLY A 1 212 ? 35.942 -2.715 -60.886 1.00 50.94 212 GLY A N 1
ATOM 1540 C CA . GLY A 1 212 ? 35.766 -3.572 -62.046 1.00 50.94 212 GLY A CA 1
ATOM 1541 C C . GLY A 1 212 ? 36.942 -3.556 -63.025 1.00 50.94 212 GLY A C 1
ATOM 1542 O O . GLY A 1 212 ? 37.922 -2.822 -62.893 1.00 50.94 212 GLY A O 1
ATOM 1543 N N . LEU A 1 213 ? 36.828 -4.419 -64.033 1.00 48.88 213 LEU A N 1
ATOM 1544 C CA . LEU A 1 213 ? 37.889 -4.732 -64.987 1.00 48.88 213 LEU A CA 1
ATOM 1545 C C . LEU A 1 213 ? 38.402 -3.487 -65.729 1.00 48.88 213 LEU A C 1
ATOM 1547 O O . LEU A 1 213 ? 37.622 -2.666 -66.213 1.00 48.88 213 LEU A O 1
ATOM 1551 N N . ALA A 1 214 ? 39.721 -3.401 -65.911 1.00 50.19 214 ALA A N 1
ATOM 1552 C CA . ALA A 1 214 ? 40.298 -2.513 -66.912 1.00 50.19 214 ALA A CA 1
ATOM 1553 C C . ALA A 1 214 ? 39.937 -3.048 -68.310 1.00 50.19 214 ALA A C 1
ATOM 1555 O O . ALA A 1 214 ? 40.256 -4.187 -68.638 1.00 50.19 214 ALA A O 1
ATOM 1556 N N . THR A 1 215 ? 39.278 -2.240 -69.141 1.00 47.59 215 THR A N 1
ATOM 1557 C CA . THR A 1 215 ? 38.695 -2.683 -70.424 1.00 47.59 215 THR A CA 1
ATOM 1558 C C . THR A 1 215 ? 39.601 -2.481 -71.646 1.00 47.59 215 THR A C 1
ATOM 1560 O O . THR A 1 215 ? 39.132 -2.553 -72.783 1.00 47.59 215 THR A O 1
ATOM 1563 N N . SER A 1 216 ? 40.897 -2.213 -71.466 1.00 50.59 216 SER A N 1
ATOM 1564 C CA . SER A 1 216 ? 41.705 -1.641 -72.551 1.00 50.59 216 SER A CA 1
ATOM 1565 C C . SER A 1 216 ? 42.739 -2.603 -73.161 1.00 50.59 216 SER A C 1
ATOM 1567 O O . SER A 1 216 ? 43.691 -3.017 -72.503 1.00 50.59 216 SER A O 1
ATOM 1569 N N . SER A 1 217 ? 42.626 -2.867 -74.471 1.00 49.66 217 SER A N 1
ATOM 1570 C CA . SER A 1 217 ? 43.665 -3.516 -75.297 1.00 49.66 217 SER A CA 1
ATOM 1571 C C . SER A 1 217 ? 44.673 -2.496 -75.855 1.00 49.66 217 SER A C 1
ATOM 1573 O O . SER A 1 217 ? 44.263 -1.423 -76.302 1.00 49.66 217 SER A O 1
ATOM 1575 N N . SER A 1 218 ? 45.964 -2.839 -75.937 1.00 46.03 218 SER A N 1
ATOM 1576 C CA . SER A 1 218 ? 46.968 -2.022 -76.644 1.00 46.03 218 SER A CA 1
ATOM 1577 C C . SER A 1 218 ? 47.104 -2.468 -78.103 1.00 46.03 218 SER A C 1
ATOM 1579 O O . SER A 1 218 ? 47.324 -3.649 -78.369 1.00 46.03 218 SER A O 1
ATOM 1581 N N . LYS A 1 219 ? 47.035 -1.534 -79.065 1.00 46.81 219 LYS A N 1
ATOM 1582 C CA . LYS A 1 219 ? 47.374 -1.814 -80.473 1.00 46.81 219 LYS A CA 1
ATOM 1583 C C . LYS A 1 219 ? 48.696 -1.150 -80.844 1.00 46.81 219 LYS A C 1
ATOM 1585 O O . LYS A 1 219 ? 48.776 0.071 -80.934 1.00 46.81 219 LYS A O 1
ATOM 1590 N N . VAL A 1 220 ? 49.716 -1.962 -81.108 1.00 45.03 220 VAL A N 1
ATOM 1591 C CA . VAL A 1 220 ? 50.926 -1.536 -81.826 1.00 45.03 220 VAL A CA 1
ATOM 1592 C C . VAL A 1 220 ? 50.723 -1.919 -83.295 1.00 45.03 220 VAL A C 1
ATOM 1594 O O . VAL A 1 220 ? 50.179 -2.982 -83.582 1.00 45.03 220 VAL A O 1
ATOM 1597 N N . GLN A 1 221 ? 51.033 -1.017 -84.226 1.00 48.06 221 GLN A N 1
ATOM 1598 C CA . GLN A 1 221 ? 50.533 -1.074 -85.604 1.00 48.06 221 GLN A CA 1
ATOM 1599 C C . GLN A 1 221 ? 50.774 -2.421 -86.323 1.00 48.06 221 GLN A C 1
ATOM 1601 O O . GLN A 1 221 ? 51.893 -2.913 -86.398 1.00 48.06 221 GLN A O 1
ATOM 1606 N N . SER A 1 222 ? 49.667 -2.914 -86.894 1.00 47.97 222 SER A N 1
ATOM 1607 C CA . SER A 1 222 ? 49.437 -4.006 -87.852 1.00 47.97 222 SER A CA 1
ATOM 1608 C C . SER A 1 222 ? 49.977 -5.406 -87.511 1.00 47.97 222 SER A C 1
ATOM 1610 O O . SER A 1 222 ? 51.114 -5.747 -87.811 1.00 47.97 222 SER A O 1
ATOM 1612 N N . ALA A 1 223 ? 49.065 -6.245 -87.002 1.00 45.81 223 ALA A N 1
ATOM 1613 C CA . ALA A 1 223 ? 49.116 -7.713 -86.897 1.00 45.81 223 ALA A CA 1
ATOM 1614 C C . ALA A 1 223 ? 49.646 -8.365 -85.605 1.00 45.81 223 ALA A C 1
ATOM 1616 O O . ALA A 1 223 ? 49.550 -9.585 -85.497 1.00 45.81 223 ALA A O 1
ATOM 1617 N N . VAL A 1 224 ? 50.077 -7.614 -84.585 1.00 48.38 224 VAL A N 1
ATOM 1618 C CA . VAL A 1 224 ? 50.338 -8.201 -83.254 1.00 48.38 224 VAL A CA 1
ATOM 1619 C C . VAL A 1 224 ? 49.503 -7.495 -82.193 1.00 48.38 224 VAL A C 1
ATOM 1621 O O . VAL A 1 224 ? 49.743 -6.338 -81.850 1.00 48.38 224 VAL A O 1
ATOM 1624 N N . THR A 1 225 ? 48.510 -8.210 -81.666 1.00 46.09 225 THR A N 1
ATOM 1625 C CA . THR A 1 225 ? 47.752 -7.783 -80.486 1.00 46.09 225 THR A CA 1
ATOM 1626 C C . THR A 1 225 ? 48.507 -8.269 -79.256 1.00 46.09 225 THR A C 1
ATOM 1628 O O . THR A 1 225 ? 48.581 -9.472 -79.017 1.00 46.09 225 THR A O 1
ATOM 1631 N N . ALA A 1 226 ? 49.089 -7.351 -78.487 1.00 47.38 226 ALA A N 1
ATOM 1632 C CA . ALA A 1 226 ? 49.578 -7.664 -77.151 1.00 47.38 226 ALA A CA 1
ATOM 1633 C C . ALA A 1 226 ? 48.442 -7.380 -76.162 1.00 47.38 226 ALA A C 1
ATOM 1635 O O . ALA A 1 226 ? 48.077 -6.224 -75.941 1.00 47.38 226 ALA A O 1
ATOM 1636 N N . ASN A 1 227 ? 47.860 -8.439 -75.600 1.00 45.56 227 ASN A N 1
ATOM 1637 C CA . ASN A 1 227 ? 46.879 -8.312 -74.529 1.00 45.56 227 ASN A CA 1
ATOM 1638 C C . ASN A 1 227 ? 47.628 -8.098 -73.211 1.00 45.56 227 ASN A C 1
ATOM 1640 O O . ASN A 1 227 ? 48.464 -8.918 -72.832 1.00 45.56 227 ASN A O 1
ATOM 1644 N N . VAL A 1 228 ? 47.338 -7.002 -72.514 1.00 48.34 228 VAL A N 1
ATOM 1645 C CA . VAL A 1 228 ? 47.689 -6.887 -71.095 1.00 48.34 228 VAL A CA 1
ATOM 1646 C C . VAL A 1 228 ? 46.652 -7.718 -70.346 1.00 48.34 228 VAL A C 1
ATOM 1648 O O . VAL A 1 228 ? 45.462 -7.577 -70.610 1.00 48.34 228 VAL A O 1
ATOM 1651 N N . LEU A 1 229 ? 47.105 -8.641 -69.495 1.00 43.78 229 LEU A N 1
ATOM 1652 C CA . LEU A 1 229 ? 46.226 -9.565 -68.778 1.00 43.78 229 LEU A CA 1
ATOM 1653 C C . LEU A 1 229 ? 45.160 -8.796 -67.989 1.00 43.78 229 LEU A C 1
ATOM 1655 O O . LEU A 1 229 ? 45.491 -7.954 -67.153 1.00 43.78 229 LEU A O 1
ATOM 1659 N N . GLU A 1 230 ? 43.896 -9.137 -68.241 1.00 49.34 230 GLU A N 1
ATOM 1660 C CA . GLU A 1 230 ? 42.746 -8.758 -67.424 1.00 49.34 230 GLU A CA 1
ATOM 1661 C C . GLU A 1 230 ? 42.942 -9.350 -66.028 1.00 49.34 230 GLU A C 1
ATOM 1663 O O . GLU A 1 230 ? 42.682 -10.530 -65.790 1.00 49.34 230 GLU A O 1
ATOM 1668 N N . ARG A 1 231 ? 43.475 -8.562 -65.094 1.00 47.94 231 ARG A N 1
ATOM 1669 C CA . ARG A 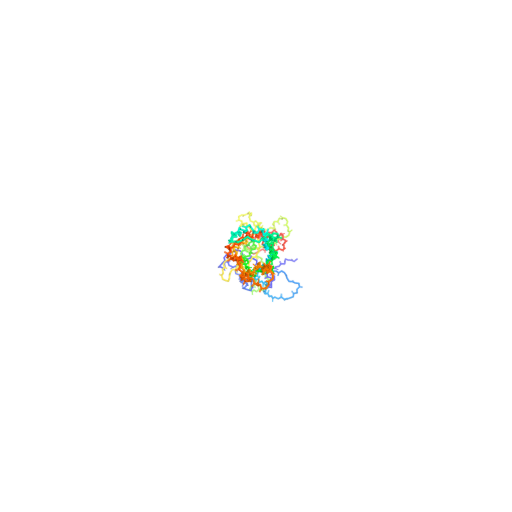1 231 ? 43.592 -9.003 -63.708 1.00 47.94 231 ARG A CA 1
ATOM 1670 C C . ARG A 1 231 ? 43.127 -7.911 -62.770 1.00 47.94 231 ARG A C 1
ATOM 1672 O O . ARG A 1 231 ? 43.580 -6.773 -62.857 1.00 47.94 231 ARG A O 1
ATOM 1679 N N . ILE A 1 232 ? 42.241 -8.297 -61.859 1.00 51.53 232 ILE A N 1
ATOM 1680 C CA . ILE A 1 232 ? 41.906 -7.517 -60.670 1.00 51.53 232 ILE A CA 1
ATOM 1681 C C . ILE A 1 232 ? 43.226 -7.170 -59.971 1.00 51.53 232 ILE A C 1
ATOM 1683 O O . ILE A 1 232 ? 44.035 -8.053 -59.685 1.00 51.53 232 ILE A O 1
ATOM 1687 N N . HIS A 1 233 ? 43.469 -5.880 -59.764 1.00 54.22 233 HIS A N 1
ATOM 1688 C CA . HIS A 1 233 ? 44.703 -5.375 -59.156 1.00 54.22 233 HIS A CA 1
ATOM 1689 C C . HIS A 1 233 ? 44.462 -4.732 -57.784 1.00 54.22 233 HIS A C 1
ATOM 1691 O O . HIS A 1 233 ? 45.379 -4.687 -56.971 1.00 54.22 233 HIS A O 1
ATOM 1697 N N . HIS A 1 234 ? 43.234 -4.291 -57.502 1.00 53.41 234 HIS A N 1
ATOM 1698 C CA . HIS A 1 234 ? 42.864 -3.720 -56.214 1.00 53.41 234 HIS A CA 1
ATOM 1699 C C . HIS A 1 234 ? 41.670 -4.470 -55.640 1.00 53.41 234 HIS A C 1
ATOM 1701 O O . HIS A 1 234 ? 40.603 -4.517 -56.252 1.00 53.41 234 HIS A O 1
ATOM 1707 N N . GLU A 1 235 ? 41.861 -5.027 -54.454 1.00 57.00 235 GLU A N 1
ATOM 1708 C CA . GLU A 1 235 ? 40.798 -5.581 -53.632 1.00 57.00 235 GLU A CA 1
ATOM 1709 C C . GLU A 1 235 ? 40.683 -4.698 -52.392 1.00 57.00 235 GLU A C 1
ATOM 1711 O O . GLU A 1 235 ? 41.638 -4.565 -51.626 1.00 57.00 235 GLU A O 1
ATOM 1716 N N . VAL A 1 236 ? 39.535 -4.038 -52.229 1.00 59.84 236 VAL A N 1
ATOM 1717 C CA . VAL A 1 236 ? 39.233 -3.270 -51.020 1.00 59.84 236 VAL A CA 1
ATOM 1718 C C . VAL A 1 236 ? 38.345 -4.143 -50.150 1.00 59.84 236 VAL A C 1
ATOM 1720 O O . VAL A 1 236 ? 37.184 -4.386 -50.475 1.00 59.84 236 VAL A O 1
ATOM 1723 N N . SER A 1 237 ? 38.919 -4.638 -49.058 1.00 59.44 237 SER A N 1
ATOM 1724 C CA . SER A 1 237 ? 38.174 -5.337 -48.014 1.00 59.44 237 SER A CA 1
ATOM 1725 C C . SER A 1 237 ? 37.742 -4.328 -46.958 1.00 59.44 237 SER A C 1
ATOM 1727 O O . SER A 1 237 ? 38.577 -3.603 -46.418 1.00 59.44 237 SER A O 1
ATOM 1729 N N . LEU A 1 238 ? 36.443 -4.281 -46.675 1.00 60.34 238 LEU A N 1
ATOM 1730 C CA . LEU A 1 238 ? 35.903 -3.599 -45.504 1.00 60.34 238 LEU A CA 1
ATOM 1731 C C . LEU A 1 238 ? 35.675 -4.680 -44.449 1.00 60.34 238 LEU A C 1
ATOM 1733 O O . LEU A 1 238 ? 34.821 -5.546 -44.633 1.00 60.34 238 LEU A O 1
ATOM 1737 N N . TYR A 1 239 ? 36.494 -4.680 -43.401 1.00 56.06 239 TYR A N 1
ATOM 1738 C CA . TYR A 1 239 ? 36.296 -5.566 -42.258 1.00 56.06 239 TYR A CA 1
ATOM 1739 C C . TYR A 1 239 ? 35.159 -5.008 -41.402 1.00 56.06 239 TYR A C 1
ATOM 1741 O O . TYR A 1 239 ? 35.122 -3.806 -41.150 1.00 56.06 239 TYR A O 1
ATOM 1749 N N . SER A 1 240 ? 34.237 -5.870 -40.977 1.00 58.19 240 SER A N 1
ATOM 1750 C CA . SER A 1 240 ? 33.327 -5.555 -39.877 1.00 58.19 240 SER A CA 1
ATOM 1751 C C . SER A 1 240 ? 34.029 -5.911 -38.571 1.00 58.19 240 SER A C 1
ATOM 1753 O O . SER A 1 240 ? 34.506 -7.040 -38.423 1.00 58.19 240 SER A O 1
ATOM 1755 N N . GLU A 1 241 ? 34.067 -4.985 -37.625 1.00 51.84 241 GLU A N 1
ATOM 1756 C CA . GLU A 1 241 ? 34.381 -5.292 -36.232 1.00 51.84 241 GLU A CA 1
ATOM 1757 C C . GLU A 1 241 ? 33.080 -5.246 -35.434 1.00 51.84 241 GLU A C 1
ATOM 1759 O O . GLU A 1 241 ? 32.225 -4.397 -35.681 1.00 51.84 241 GLU A O 1
ATOM 1764 N N . THR A 1 242 ? 32.919 -6.171 -34.491 1.00 53.00 242 THR A N 1
ATOM 1765 C CA . THR A 1 242 ? 31.878 -6.048 -33.471 1.00 53.00 242 THR A CA 1
ATOM 1766 C C . THR A 1 242 ? 32.280 -4.886 -32.571 1.00 53.00 242 THR A C 1
ATOM 1768 O O . THR A 1 242 ? 33.315 -4.961 -31.906 1.00 53.00 242 THR A O 1
ATOM 1771 N N . LEU A 1 243 ? 31.508 -3.801 -32.569 1.00 53.91 243 LEU A N 1
ATOM 1772 C CA . LEU A 1 243 ? 31.658 -2.784 -31.535 1.00 53.91 243 LEU A CA 1
ATOM 1773 C C . LEU A 1 243 ? 31.123 -3.360 -30.222 1.00 53.91 243 LEU A C 1
ATOM 1775 O O . LEU A 1 243 ? 30.079 -4.008 -30.202 1.00 53.91 243 LEU A O 1
ATOM 1779 N N . SER A 1 244 ? 31.867 -3.151 -29.139 1.00 50.88 244 SER A N 1
ATOM 1780 C CA . SER A 1 244 ? 31.372 -3.371 -27.781 1.00 50.88 244 SER A CA 1
ATOM 1781 C C . SER A 1 244 ? 30.227 -2.399 -27.485 1.00 50.88 244 SER A C 1
ATOM 1783 O O . SER A 1 244 ? 30.264 -1.266 -27.967 1.00 50.88 244 SER A O 1
ATOM 1785 N N . ASP A 1 245 ? 29.256 -2.887 -26.717 1.00 53.69 245 ASP A N 1
ATOM 1786 C CA . ASP A 1 245 ? 27.918 -2.345 -26.476 1.00 53.69 245 ASP A CA 1
ATOM 1787 C C . ASP A 1 245 ? 27.787 -0.818 -26.466 1.00 53.69 245 ASP A C 1
ATOM 1789 O O . ASP A 1 245 ? 28.599 -0.079 -25.899 1.00 53.69 245 ASP A O 1
ATOM 1793 N N . VAL A 1 246 ? 26.692 -0.344 -27.061 1.00 54.84 246 VAL A N 1
ATOM 1794 C CA . VAL A 1 246 ? 26.225 1.028 -26.867 1.00 54.84 246 VAL A CA 1
ATOM 1795 C C . VAL A 1 246 ? 25.387 1.018 -25.593 1.00 54.84 246 VAL A C 1
ATOM 1797 O O . VAL A 1 246 ? 24.173 0.839 -25.662 1.00 54.84 246 VAL A O 1
ATOM 1800 N N . SER A 1 247 ? 26.020 1.171 -24.427 1.00 54.09 247 SER A N 1
ATOM 1801 C CA . SER A 1 247 ? 25.252 1.375 -23.196 1.00 54.09 247 SER A CA 1
ATOM 1802 C C . SER A 1 247 ? 24.479 2.682 -23.338 1.00 54.09 247 SER A C 1
ATOM 1804 O O . SER A 1 247 ? 25.080 3.733 -23.584 1.00 54.09 247 SER A O 1
ATOM 1806 N N . THR A 1 248 ? 23.164 2.635 -23.194 1.00 56.72 248 THR A N 1
ATOM 1807 C CA . THR A 1 248 ? 22.375 3.845 -22.968 1.00 56.72 248 THR A CA 1
ATOM 1808 C C . THR A 1 248 ? 22.181 4.032 -21.475 1.00 56.72 248 THR A C 1
ATOM 1810 O O . THR A 1 248 ? 21.950 3.055 -20.771 1.00 56.72 248 THR A O 1
ATOM 1813 N N . GLU A 1 249 ? 22.282 5.283 -21.032 1.00 54.50 249 GLU A N 1
ATOM 1814 C CA . GLU A 1 249 ? 22.060 5.739 -19.663 1.00 54.50 249 GLU A CA 1
ATOM 1815 C C . GLU A 1 249 ? 20.869 5.088 -18.944 1.00 54.50 249 GLU A C 1
ATOM 1817 O O . GLU A 1 249 ? 19.813 4.837 -19.531 1.00 54.50 249 GLU A O 1
ATOM 1822 N N . ASP A 1 250 ? 21.071 4.922 -17.637 1.00 56.97 250 ASP A N 1
ATOM 1823 C CA . ASP A 1 250 ? 20.130 4.488 -16.609 1.00 56.97 250 ASP A CA 1
ATOM 1824 C C . ASP A 1 250 ? 18.716 5.060 -16.817 1.00 56.97 250 ASP A C 1
ATOM 1826 O O . ASP A 1 250 ? 18.503 6.277 -16.925 1.00 56.97 250 ASP A O 1
ATOM 1830 N N . VAL A 1 251 ? 17.716 4.174 -16.841 1.00 60.31 251 VAL A N 1
ATOM 1831 C CA . VAL A 1 251 ? 16.306 4.575 -16.843 1.00 60.31 251 VAL A CA 1
ATOM 1832 C C . VAL A 1 251 ? 15.891 4.792 -15.395 1.00 60.31 251 VAL A C 1
ATOM 1834 O O . VAL A 1 251 ? 15.495 3.864 -14.694 1.00 60.31 251 VAL A O 1
ATOM 1837 N N . VAL A 1 252 ? 15.937 6.046 -14.948 1.00 59.12 252 VAL A N 1
ATOM 1838 C CA . VAL A 1 252 ? 15.343 6.426 -13.663 1.00 59.12 252 VAL A CA 1
ATOM 1839 C C . VAL A 1 252 ? 13.825 6.446 -13.824 1.00 59.12 252 VAL A C 1
ATOM 1841 O O . VAL A 1 252 ? 13.274 7.305 -14.515 1.00 59.12 252 VAL A O 1
ATOM 1844 N N . VAL A 1 253 ? 13.140 5.496 -13.189 1.00 66.06 253 VAL A N 1
ATOM 1845 C CA . VAL A 1 253 ? 11.686 5.564 -13.025 1.00 66.06 253 VAL A CA 1
ATOM 1846 C C . VAL A 1 253 ? 11.394 6.329 -11.741 1.00 66.06 253 VAL A C 1
ATOM 1848 O O . VAL A 1 253 ? 11.806 5.921 -10.654 1.00 66.06 253 VAL A O 1
ATOM 1851 N N . ASP A 1 254 ? 10.713 7.465 -11.889 1.00 64.94 254 ASP A N 1
ATOM 1852 C CA . ASP A 1 254 ? 10.379 8.354 -10.780 1.00 64.94 254 ASP A CA 1
ATOM 1853 C C . ASP A 1 254 ? 9.561 7.637 -9.701 1.00 64.94 254 ASP A C 1
ATOM 1855 O O . ASP A 1 254 ? 8.725 6.774 -9.981 1.00 64.94 254 ASP A O 1
ATOM 1859 N N . ALA A 1 255 ? 9.780 8.044 -8.451 1.00 69.50 255 ALA A N 1
ATOM 1860 C CA . ALA A 1 255 ? 9.012 7.547 -7.323 1.00 69.50 255 ALA A CA 1
ATOM 1861 C C . ALA A 1 255 ? 7.523 7.899 -7.469 1.00 69.50 255 ALA A C 1
ATOM 1863 O O . ALA A 1 255 ? 7.159 9.055 -7.708 1.00 69.50 255 ALA A O 1
ATOM 1864 N N . GLY A 1 256 ? 6.662 6.901 -7.281 1.00 74.56 256 GLY A N 1
ATOM 1865 C CA . GLY A 1 256 ? 5.214 7.070 -7.218 1.00 74.56 256 GLY A CA 1
ATOM 1866 C C . GLY A 1 256 ? 4.719 7.229 -5.783 1.00 74.56 256 GLY A C 1
ATOM 1867 O O . GLY A 1 256 ? 5.397 6.840 -4.829 1.00 74.56 256 GLY A O 1
ATOM 1868 N N . SER A 1 257 ? 3.512 7.777 -5.624 1.00 82.06 257 SER A N 1
ATOM 1869 C CA . SER A 1 257 ? 2.788 7.656 -4.356 1.00 82.06 257 SER A CA 1
ATOM 1870 C C . SER A 1 257 ? 2.263 6.230 -4.205 1.00 82.06 257 SER A C 1
ATOM 1872 O O . SER A 1 257 ? 1.749 5.654 -5.163 1.00 82.06 257 SER A O 1
ATOM 1874 N N . SER A 1 258 ? 2.380 5.682 -3.000 1.00 83.50 258 SER A N 1
ATOM 1875 C CA . SER A 1 258 ? 1.816 4.376 -2.637 1.00 83.50 258 SER A CA 1
ATOM 1876 C C . SER A 1 258 ? 0.387 4.488 -2.080 1.00 83.50 258 SER A C 1
ATOM 1878 O O . SER A 1 258 ? -0.225 3.485 -1.727 1.00 83.50 258 SER A O 1
ATOM 1880 N N . GLU A 1 259 ? -0.155 5.705 -1.961 1.00 88.75 259 GLU A N 1
ATOM 1881 C CA . GLU A 1 259 ? -1.443 5.953 -1.313 1.00 88.75 259 GLU A CA 1
ATOM 1882 C C . GLU A 1 259 ? -2.608 5.839 -2.314 1.00 88.75 259 GLU A C 1
ATOM 1884 O O . GLU A 1 259 ? -2.615 6.534 -3.335 1.00 88.75 259 GLU A O 1
ATOM 1889 N N . PRO A 1 260 ? -3.629 4.997 -2.047 1.00 86.81 260 PRO A N 1
ATOM 1890 C CA . PRO A 1 260 ? -4.848 4.977 -2.854 1.00 86.81 260 PRO A CA 1
ATOM 1891 C C . PRO A 1 260 ? -5.647 6.272 -2.652 1.00 86.81 260 PRO A C 1
ATOM 1893 O O . PRO A 1 260 ? -5.322 7.081 -1.800 1.00 86.81 260 PRO A O 1
ATOM 1896 N N . ALA A 1 261 ? -6.747 6.485 -3.374 1.00 89.12 261 ALA A N 1
ATOM 1897 C CA . ALA A 1 261 ? -7.655 7.578 -3.014 1.00 89.12 261 ALA A CA 1
ATOM 1898 C C . ALA A 1 261 ? -8.218 7.364 -1.592 1.00 89.12 261 ALA A C 1
ATOM 1900 O O . ALA A 1 261 ? -8.776 6.302 -1.308 1.00 89.12 261 ALA A O 1
ATOM 1901 N N . TYR A 1 262 ? -8.099 8.367 -0.716 1.00 89.50 262 TYR A N 1
ATOM 1902 C CA . TYR A 1 262 ? -8.493 8.267 0.694 1.00 89.50 262 TYR A CA 1
ATOM 1903 C C . TYR A 1 262 ? -9.272 9.483 1.203 1.00 89.50 262 TYR A C 1
ATOM 1905 O O . TYR A 1 262 ? -9.325 10.540 0.574 1.00 89.50 262 TYR A O 1
ATOM 1913 N N . MET A 1 263 ? -9.882 9.309 2.376 1.00 88.75 263 MET A N 1
ATOM 1914 C CA . MET A 1 263 ? -10.496 10.366 3.172 1.00 88.75 263 MET A CA 1
ATOM 1915 C C . MET A 1 263 ? -9.864 10.354 4.560 1.00 88.75 263 MET A C 1
ATOM 1917 O O . MET A 1 263 ? -9.811 9.308 5.203 1.00 88.75 263 MET A O 1
ATOM 1921 N N . ASN A 1 264 ? -9.427 11.521 5.030 1.00 89.12 264 ASN A N 1
ATOM 1922 C CA . ASN A 1 264 ? -8.950 11.671 6.399 1.00 89.12 264 ASN A CA 1
ATOM 1923 C C . ASN A 1 264 ? -10.137 11.685 7.363 1.00 89.12 264 ASN A C 1
ATOM 1925 O O . ASN A 1 264 ? -11.050 12.498 7.213 1.00 89.12 264 ASN A O 1
ATOM 1929 N N . LEU A 1 265 ? -10.092 10.804 8.359 1.00 91.25 265 LEU A N 1
ATOM 1930 C CA . LEU A 1 265 ? -11.018 10.768 9.486 1.00 91.25 265 LEU A CA 1
ATOM 1931 C C . LEU A 1 265 ? -10.219 10.860 10.785 1.00 91.25 265 LEU A C 1
ATOM 1933 O O . LEU A 1 265 ? -9.090 10.371 10.859 1.00 91.25 265 LEU A O 1
ATOM 1937 N N . LEU A 1 266 ? -10.798 11.483 11.809 1.00 91.50 266 LEU A N 1
ATOM 1938 C CA . LEU A 1 266 ? -10.126 11.651 13.091 1.00 91.50 266 LEU A CA 1
ATOM 1939 C C . LEU A 1 266 ? -10.159 10.329 13.863 1.00 91.50 266 LEU A C 1
ATOM 1941 O O . LEU A 1 266 ? -11.234 9.805 14.156 1.00 91.50 266 LEU A O 1
ATOM 1945 N N . GLY A 1 267 ? -8.983 9.788 14.177 1.00 93.31 267 GLY A N 1
ATOM 1946 C CA . GLY A 1 267 ? -8.843 8.600 15.014 1.00 93.31 267 GLY A CA 1
ATOM 1947 C C . GLY A 1 267 ? -9.115 8.915 16.484 1.00 93.31 267 GLY A C 1
ATOM 1948 O O . GLY A 1 267 ? -8.574 9.880 17.024 1.00 93.31 267 GLY A O 1
ATOM 1949 N N . ILE A 1 268 ? -9.939 8.094 17.131 1.00 93.56 268 ILE A N 1
ATOM 1950 C CA . ILE A 1 268 ? -10.254 8.181 18.560 1.00 93.56 268 ILE A CA 1
ATOM 1951 C C . ILE A 1 268 ? -10.142 6.808 19.226 1.00 93.56 268 ILE A C 1
ATOM 1953 O O . ILE A 1 268 ? -10.450 5.784 18.616 1.00 93.56 268 ILE A O 1
ATOM 1957 N N . GLU A 1 269 ? -9.737 6.788 20.489 1.00 94.12 269 GLU A N 1
ATOM 1958 C CA . GLU A 1 269 ? -9.653 5.586 21.322 1.00 94.12 269 GLU A CA 1
ATOM 1959 C C . GLU A 1 269 ? -10.596 5.728 22.520 1.00 94.12 269 GLU A C 1
ATOM 1961 O O . GLU A 1 269 ? -10.663 6.799 23.122 1.00 94.12 269 GLU A O 1
ATOM 1966 N N . ASN A 1 270 ? -11.349 4.677 22.862 1.00 94.12 270 ASN A N 1
ATOM 1967 C CA . ASN A 1 270 ? -12.129 4.669 24.102 1.00 94.12 270 ASN A CA 1
ATOM 1968 C C . ASN A 1 270 ? -11.165 4.582 25.290 1.00 94.12 270 ASN A C 1
ATOM 1970 O O . ASN A 1 270 ? -10.474 3.579 25.437 1.00 94.12 270 ASN A O 1
ATOM 1974 N N . THR A 1 271 ? -11.152 5.608 26.134 1.00 93.50 271 THR A N 1
ATOM 1975 C CA . THR A 1 271 ? -10.286 5.708 27.319 1.00 93.50 271 THR A CA 1
ATOM 1976 C C . THR A 1 271 ? -11.093 5.837 28.610 1.00 93.50 271 THR A C 1
ATOM 1978 O O . THR A 1 271 ? -10.574 6.201 29.668 1.00 93.50 271 THR A O 1
ATOM 1981 N N . SER A 1 272 ? -12.397 5.552 28.550 1.00 90.81 272 SER A N 1
ATOM 1982 C CA . SER A 1 272 ? -13.312 5.716 29.681 1.00 90.81 272 SER A CA 1
ATOM 1983 C C . SER A 1 272 ? -13.097 4.708 30.818 1.00 90.81 272 SER A C 1
ATOM 1985 O O . SER A 1 272 ? -13.685 4.868 31.892 1.00 90.81 272 SER A O 1
ATOM 1987 N N . GLY A 1 273 ? -12.275 3.673 30.613 1.00 89.94 273 GLY A N 1
ATOM 1988 C CA . GLY A 1 273 ? -12.063 2.580 31.562 1.00 89.94 273 GLY A CA 1
ATOM 1989 C C . GLY A 1 273 ? -13.216 1.572 31.606 1.00 89.94 273 GLY A C 1
ATOM 1990 O O . GLY A 1 273 ? -13.267 0.732 32.508 1.00 89.94 273 GLY A O 1
ATOM 1991 N N . ALA A 1 274 ? -14.171 1.670 30.677 1.00 91.00 274 ALA A N 1
ATOM 1992 C CA . ALA A 1 274 ? -15.314 0.777 30.541 1.00 91.00 274 ALA A CA 1
ATOM 1993 C C . ALA A 1 274 ? -15.815 0.737 29.089 1.00 91.00 274 ALA A C 1
ATOM 1995 O O . ALA A 1 274 ? -15.410 1.536 28.245 1.00 91.00 274 ALA A O 1
ATOM 1996 N N . ASP A 1 275 ? -16.743 -0.175 28.795 1.00 90.81 275 ASP A N 1
ATOM 1997 C CA . ASP A 1 275 ? -17.407 -0.154 27.497 1.00 90.81 275 ASP A CA 1
ATOM 1998 C C . ASP A 1 275 ? -18.294 1.099 27.389 1.00 90.81 275 ASP A C 1
ATOM 2000 O O . ASP A 1 275 ? -19.138 1.359 28.255 1.00 90.81 275 ASP A O 1
ATOM 2004 N N . ALA A 1 276 ? -18.123 1.866 26.316 1.00 88.94 276 ALA A N 1
ATOM 2005 C CA . ALA A 1 276 ? -18.765 3.159 26.134 1.00 88.94 276 ALA A CA 1
ATOM 2006 C C . ALA A 1 276 ? -19.312 3.341 24.715 1.00 88.94 276 ALA A C 1
ATOM 2008 O O . ALA A 1 276 ? -19.046 2.567 23.795 1.00 88.94 276 ALA A O 1
ATOM 2009 N N . LEU A 1 277 ? -20.116 4.388 24.547 1.00 83.12 277 LEU A N 1
ATOM 2010 C CA . LEU A 1 277 ? -20.471 4.914 23.236 1.00 83.12 277 LEU A CA 1
ATOM 2011 C C . LEU A 1 277 ? -19.941 6.333 23.115 1.00 83.12 277 LEU A C 1
ATOM 2013 O O . LEU A 1 277 ? -19.979 7.060 24.111 1.00 83.12 277 LEU A O 1
ATOM 2017 N N . PRO A 1 278 ? -19.513 6.739 21.913 1.00 72.06 278 PRO A N 1
ATOM 2018 C CA . PRO A 1 278 ? -19.256 8.137 21.637 1.00 72.06 278 PRO A CA 1
ATOM 2019 C C . PRO A 1 278 ? -20.583 8.895 21.781 1.00 72.06 278 PRO A C 1
ATOM 2021 O O . PRO A 1 278 ? -21.529 8.648 21.029 1.00 72.06 278 PRO A O 1
ATOM 2024 N N . ALA A 1 279 ? -20.672 9.739 22.812 1.00 67.38 279 ALA A N 1
ATOM 2025 C CA . ALA A 1 279 ? -21.843 10.545 23.161 1.00 67.38 279 ALA A CA 1
ATOM 2026 C C . ALA A 1 279 ? -21.617 12.027 22.856 1.00 67.38 279 ALA A C 1
ATOM 2028 O O . ALA A 1 279 ? -20.490 12.514 23.118 1.00 67.38 279 ALA A O 1
#

Secondary structure (DSSP, 8-state):
---PBPTT--EEE-S-GGGPPTTEEE-GGGTT-B----SSS-----------EEE---BPPPB--EE--------------S-----PPPP-------EEPPPB--BBPP-EEEPPP---PPSEEEEEEEEESSS-BPBPTTEEEEESSSSPPTTEEETTSTTPPP-TT-EEEEPPTT--S--EE--SEE-PPP-----PBP---PPPEE-------EEETTTEEEPPP-----EE----------------PPPEE---S----EEEEE-SSS-B---

Sequence (279 aa):
MAHAVPTDGRVFWINTAASIPSGWSRDTDFDDVYLQGVTDDSRGTGGGAHIHTQNHALIGVAHTHSVSGASVTPGFTITRKSNIFGSTVSALTHGHNASTSASTTITYADDSTSLSSFEADPPFVRAIIIKPDTGDKLIPDGAFCFTDQAEAPTGFDITGSGGTTDYSEKFILGALAAGDGGGTGGSTTHTHDDISHDHPDNLHGHVFANAGLATSSSKVQSAVTANVLERIHHEVSLYSETLSDVSTEDVVVDAGSSEPAYMNLLGIENTSGADALPA